Protein 3DR5 (pdb70)

Solvent-accessible surface area: 11097 Å² total

Foldseek 3Di:
DVVVVVVVCCVVPPPDDPLLVVLVVVCVVVVFDDFPVVLLVLLVQLQPFDPVQAQGEEEEGLSCQNSVVSNVNRHDPNHAYEYEEQDPVSVVSRVVSCVVVVHDPVRYHYDNDHQLVPVVDDFQHYQEYEHEDALVLQSNCVVCVRNHHANHKYKYALLCQLVLAPDPVDDDPSSVSSNVNVVVLVPDPQWDWDWDDTHSIMIMIGRHDDDPD

Nearest PDB structures (foldseek):
  3dr5-assembly1_A-2  TM=1.005E+00  e=1.095E-43  Corynebacterium glutamicum
  5x7f-assembly1_A-2  TM=9.078E-01  e=1.932E-18  Mycobacterium tuberculosis H37Rv
  2hnk-assembly1_A  TM=8.827E-01  e=1.784E-15  Leptospira interrogans
  6jcl-assembly1_A  TM=8.462E-01  e=5.791E-13  Mycobacterium tuberculosis H37Rv
  3r3h-assembly1_B  TM=8.596E-01  e=2.126E-10  Legionella pneumophila subsp. pneumophila str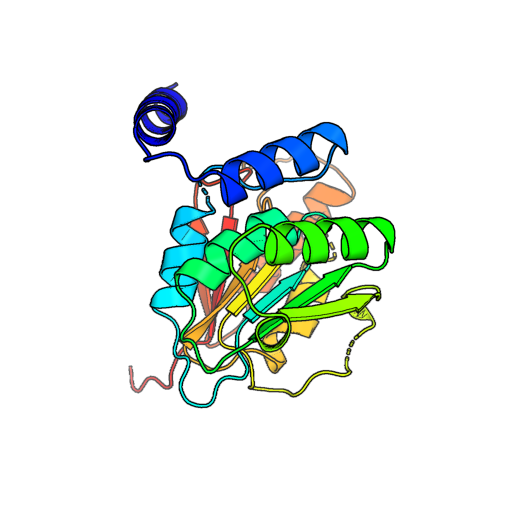. Philadelphia 1

Organism: Corynebacterium glutamicum (strain ATCC 13032 / DSM 20300 / JCM 1318 / BCRC 11384 / CCUG 27702 / LMG 3730 / NBRC 12168 / NCIMB 10025 / NRRL B-2784 / 534) (NCBI:txid196627)

B-factor: mean 43.25, std 13.65, range [19.43, 91.29]

Radius of gyration: 16.79 Å; Cα contacts (8 Å, |Δi|>4): 390; chains: 1; bounding box: 43×49×36 Å

Structure (mmCIF, N/CA/C/O backbone):
data_3DR5
#
_entry.id   3DR5
#
_cell.length_a   50.511
_cell.length_b   50.511
_cell.length_c   303.330
_cell.angle_alpha   90.00
_cell.angle_beta   90.00
_cell.angle_gamma   120.00
#
_symmetry.space_group_name_H-M   'P 61 2 2'
#
loop_
_entity.id
_entity.type
_entity.pdbx_description
1 polymer 'Putative O-Methyltransferase'
2 water water
#
loop_
_atom_site.group_PDB
_atom_site.id
_atom_site.type_symbol
_atom_site.label_atom_id
_atom_site.label_alt_id
_atom_site.label_comp_id
_atom_site.label_asym_id
_atom_site.label_entity_id
_atom_site.label_seq_id
_atom_site.pdbx_PDB_ins_code
_atom_site.Cartn_x
_atom_site.Cartn_y
_atom_site.Cartn_z
_atom_site.occupancy
_atom_site.B_iso_or_equiv
_atom_site.auth_seq_id
_atom_site.auth_comp_id
_atom_site.auth_asym_id
_atom_site.auth_atom_id
_atom_site.pdbx_PDB_model_num
ATOM 1 N N . ASN A 1 3 ? 22.807 39.978 177.332 1.00 85.83 3 ASN A N 1
ATOM 2 C CA . ASN A 1 3 ? 23.661 39.212 178.288 1.00 85.41 3 ASN A CA 1
ATOM 3 C C . ASN A 1 3 ? 22.931 38.088 179.010 1.00 84.96 3 ASN A C 1
ATOM 4 O O . ASN A 1 3 ? 23.158 36.907 178.737 1.00 84.71 3 ASN A O 1
ATOM 6 N N . ALA A 1 4 ? 22.046 38.464 179.926 1.00 84.06 4 ALA A N 1
ATOM 7 C CA . ALA A 1 4 ? 21.329 37.491 180.736 1.00 83.06 4 ALA A CA 1
ATOM 8 C C . ALA A 1 4 ? 20.380 36.562 180.006 1.00 82.36 4 ALA A C 1
ATOM 9 O O . ALA A 1 4 ? 20.103 35.452 180.462 1.00 82.26 4 ALA A O 1
ATOM 11 N N . PHE A 1 5 ? 19.905 37.014 178.857 1.00 81.23 5 PHE A N 1
ATOM 12 C CA . PHE A 1 5 ? 19.008 36.219 178.041 1.00 79.90 5 PHE A CA 1
ATOM 13 C C . PHE A 1 5 ? 19.689 34.923 177.583 1.00 78.36 5 PHE A C 1
ATOM 14 O O . PHE A 1 5 ? 19.070 33.859 177.581 1.00 77.95 5 PHE A O 1
ATOM 22 N N . GLU A 1 6 ? 20.960 35.016 177.195 1.00 77.13 6 GLU A N 1
ATOM 23 C CA . GLU A 1 6 ? 21.696 33.867 176.675 1.00 75.49 6 GLU A CA 1
ATOM 24 C C . GLU A 1 6 ? 22.150 32.844 177.700 1.00 73.34 6 GLU A C 1
ATOM 25 O O . GLU A 1 6 ? 22.237 31.656 177.384 1.00 73.19 6 GLU A O 1
ATOM 31 N N . TYR A 1 7 ? 22.433 33.303 178.915 1.00 71.13 7 TYR A N 1
ATOM 32 C CA . TYR A 1 7 ? 22.835 32.402 179.977 1.00 68.99 7 TYR A CA 1
ATOM 33 C C . TYR A 1 7 ? 21.579 31.589 180.326 1.00 65.55 7 TYR A C 1
ATOM 34 O O . TYR A 1 7 ? 21.657 30.395 180.624 1.00 65.44 7 TYR A O 1
ATOM 43 N N . LEU A 1 8 ? 20.416 32.239 180.292 1.00 61.60 8 LEU A N 1
ATOM 44 C CA . LEU A 1 8 ? 19.157 31.545 180.549 1.00 57.37 8 LEU A CA 1
ATOM 45 C C . LEU A 1 8 ? 18.973 30.589 179.350 1.00 54.56 8 LEU A C 1
ATOM 46 O O . LEU A 1 8 ? 18.710 29.399 179.527 1.00 52.14 8 LEU A O 1
ATOM 51 N N . ARG A 1 9 ? 19.120 31.107 178.129 1.00 52.49 9 ARG A N 1
ATOM 52 C CA . ARG A 1 9 ? 18.958 30.280 176.932 1.00 52.08 9 ARG A CA 1
ATOM 53 C C . ARG A 1 9 ? 19.926 29.104 176.942 1.00 51.11 9 ARG A C 1
ATOM 54 O O . ARG A 1 9 ? 19.532 27.959 176.699 1.00 50.55 9 ARG A O 1
ATOM 62 N N . THR A 1 10 ? 21.189 29.388 177.240 1.00 50.60 10 THR A N 1
ATOM 63 C CA . THR A 1 10 ? 22.217 28.357 177.275 1.00 50.83 10 THR A CA 1
ATOM 64 C C . THR A 1 10 ? 21.903 27.262 178.291 1.00 49.87 10 THR A C 1
ATOM 65 O O . THR A 1 10 ? 22.003 26.074 177.983 1.00 50.46 10 THR A O 1
ATOM 69 N N . TYR A 1 11 ? 21.521 27.657 179.499 1.00 48.77 11 TYR A N 1
ATOM 70 C CA . TYR A 1 11 ? 21.185 26.675 180.524 1.00 48.46 11 TYR A CA 1
ATOM 71 C C . TYR A 1 11 ? 19.954 25.857 180.130 1.00 46.71 11 TYR A C 1
ATOM 72 O O . TYR A 1 11 ? 19.919 24.643 180.332 1.00 46.43 11 TYR A O 1
ATOM 81 N N . VAL A 1 12 ? 18.942 26.515 179.570 1.00 45.29 12 VAL A N 1
ATOM 82 C CA . VAL A 1 12 ? 17.728 25.810 179.173 1.00 43.79 12 VAL A CA 1
ATOM 83 C C . VAL A 1 12 ? 17.970 24.915 177.964 1.00 44.31 12 VAL A C 1
ATOM 84 O O . VAL A 1 12 ? 17.489 23.784 177.919 1.00 44.59 12 VAL A O 1
ATOM 88 N N . GLU A 1 13 ? 18.706 25.418 176.982 1.00 45.77 13 GLU A N 1
ATOM 89 C CA . GLU A 1 13 ? 18.991 24.621 175.801 1.00 47.52 13 GLU A CA 1
ATOM 90 C C . GLU A 1 13 ? 19.917 23.460 176.170 1.00 48.95 13 GLU A C 1
ATOM 91 O O . GLU A 1 13 ? 19.657 22.312 175.826 1.00 49.14 13 GLU A O 1
ATOM 97 N N . SER A 1 14 ? 20.991 23.759 176.893 1.00 50.77 14 SER A N 1
ATOM 98 C CA . SER A 1 14 ? 21.962 22.741 177.291 1.00 52.40 14 SER A CA 1
ATOM 99 C C . SER A 1 14 ? 21.408 21.764 178.315 1.00 52.24 14 SER A C 1
ATOM 100 O O . SER A 1 14 ? 22.111 20.838 178.732 1.00 52.54 14 SER A O 1
ATOM 103 N N . THR A 1 15 ? 20.152 21.956 178.709 1.00 51.44 15 THR A N 1
ATOM 104 C CA . THR A 1 15 ? 19.565 21.104 179.726 1.00 50.00 15 THR A CA 1
ATOM 105 C C . THR A 1 15 ? 18.254 20.425 179.338 1.00 49.00 15 THR A C 1
ATOM 106 O O . THR A 1 15 ? 17.740 19.581 180.077 1.00 48.09 15 THR A O 1
ATOM 110 N N . THR A 1 16 ? 17.709 20.805 178.186 1.00 47.75 16 THR A N 1
ATOM 111 C CA . THR A 1 16 ? 16.482 20.191 177.693 1.00 48.20 16 THR A CA 1
ATOM 112 C C . THR A 1 16 ? 16.843 18.834 177.065 1.00 50.22 16 THR A C 1
ATOM 113 O O . THR A 1 16 ? 17.668 18.759 176.143 1.00 52.31 16 THR A O 1
ATOM 117 N N . GLU A 1 17 ? 16.228 17.764 177.563 1.00 51.38 17 GLU A N 1
ATOM 118 C CA . GLU A 1 17 ? 16.493 16.421 177.062 1.00 53.69 17 GLU A CA 1
ATOM 119 C C . GLU A 1 17 ? 16.282 16.387 175.556 1.00 54.77 17 GLU A C 1
ATOM 120 O O . GLU A 1 17 ? 15.184 16.632 175.051 1.00 53.95 17 GLU A O 1
ATOM 126 N N . THR A 1 18 ? 17.345 16.068 174.836 1.00 56.14 18 THR A N 1
ATOM 127 C CA . THR A 1 18 ? 17.289 16.046 173.385 1.00 57.87 18 THR A CA 1
ATOM 128 C C . THR A 1 18 ? 16.318 15.040 172.775 1.00 57.45 18 THR A C 1
ATOM 129 O O . THR A 1 18 ? 16.215 13.904 173.238 1.00 57.97 18 THR A O 1
ATOM 133 N N . ASP A 1 19 ? 15.587 15.481 171.752 1.00 56.51 19 ASP A N 1
ATOM 134 C CA . ASP A 1 19 ? 14.670 14.600 171.041 1.00 56.34 19 ASP A CA 1
ATOM 135 C C . ASP A 1 19 ? 15.294 14.421 169.648 1.00 55.42 19 ASP A C 1
ATOM 136 O O . ASP A 1 19 ? 15.637 15.401 168.973 1.00 56.44 19 ASP A O 1
ATOM 141 N N . ALA A 1 20 ? 15.442 13.171 169.218 1.00 53.78 20 ALA A N 1
ATOM 142 C CA . ALA A 1 20 ? 16.054 12.863 167.926 1.00 51.44 20 ALA A CA 1
ATOM 143 C C . ALA A 1 20 ? 15.281 13.437 166.750 1.00 49.39 20 ALA A C 1
ATOM 144 O O . ALA A 1 20 ? 15.857 14.097 165.881 1.00 47.69 20 ALA A O 1
ATOM 146 N N . ALA A 1 21 ? 13.978 13.189 166.728 1.00 46.99 21 ALA A N 1
ATOM 147 C CA . ALA A 1 21 ? 13.140 13.693 165.655 1.00 44.89 21 ALA A CA 1
ATOM 148 C C . ALA A 1 21 ? 13.208 15.221 165.610 1.00 43.57 21 ALA A C 1
ATOM 149 O O . ALA A 1 21 ? 13.247 15.812 164.534 1.00 43.64 21 ALA A O 1
ATOM 151 N N . VAL A 1 22 ? 13.229 15.860 166.779 1.00 41.64 22 VAL A N 1
ATOM 152 C CA . VAL A 1 22 ? 13.292 17.319 166.849 1.00 39.09 22 VAL A CA 1
ATOM 153 C C . VAL A 1 22 ? 14.655 17.846 166.414 1.00 38.15 22 VAL A C 1
ATOM 154 O O . VAL A 1 22 ? 14.745 18.838 165.688 1.00 36.18 22 VAL A O 1
ATOM 158 N N . ALA A 1 23 ? 15.719 17.184 166.860 1.00 38.78 23 ALA A N 1
ATOM 159 C CA . ALA A 1 23 ? 17.070 17.602 166.500 1.00 39.37 23 ALA A CA 1
ATOM 160 C C . ALA A 1 23 ? 17.260 17.469 164.984 1.00 38.28 23 ALA A C 1
ATOM 161 O O . ALA A 1 23 ? 17.908 18.299 164.359 1.00 37.20 23 ALA A O 1
ATOM 163 N N . ARG A 1 24 ? 16.692 16.419 164.402 1.00 39.08 24 ARG A N 1
ATOM 164 C CA . ARG A 1 24 ? 16.800 16.188 162.969 1.00 40.86 24 ARG A CA 1
ATOM 165 C C . ARG A 1 24 ? 16.093 17.324 162.217 1.00 40.75 24 ARG A C 1
ATOM 166 O O . ARG A 1 24 ? 16.635 17.874 161.249 1.00 40.53 24 ARG A O 1
ATOM 174 N N . ALA A 1 25 ? 14.891 17.680 162.668 1.00 40.03 25 ALA A N 1
ATOM 175 C CA . ALA A 1 25 ? 14.128 18.752 162.037 1.00 40.19 25 ALA A CA 1
ATOM 176 C C . ALA A 1 25 ? 14.839 20.105 162.157 1.00 40.52 25 ALA A C 1
ATOM 177 O O . ALA A 1 25 ? 14.731 20.951 161.261 1.00 41.05 25 ALA A O 1
ATOM 179 N N . ARG A 1 26 ? 15.564 20.307 163.256 1.00 40.54 26 ARG A N 1
ATOM 180 C CA . ARG A 1 26 ? 16.300 21.552 163.475 1.00 40.67 26 ARG A CA 1
ATOM 181 C C . ARG A 1 26 ? 17.542 21.569 162.573 1.00 41.44 26 ARG A C 1
ATOM 182 O O . ARG A 1 26 ? 17.953 22.620 162.081 1.00 43.15 26 ARG A O 1
ATOM 190 N N . GLU A 1 27 ? 18.141 20.402 162.354 1.00 43.09 27 GLU A N 1
ATOM 191 C CA . GLU A 1 27 ? 19.306 20.309 161.483 1.00 45.53 27 GLU A CA 1
ATOM 192 C C . GLU A 1 27 ? 18.829 20.549 160.048 1.00 44.47 27 GLU A C 1
ATOM 193 O O . GLU A 1 27 ? 19.434 21.325 159.304 1.00 44.94 27 GLU A O 1
ATOM 199 N N . ASP A 1 28 ? 17.742 19.882 159.656 1.00 43.22 28 ASP A N 1
ATOM 200 C CA . ASP A 1 28 ? 17.198 20.053 158.307 1.00 42.84 28 ASP A CA 1
ATOM 201 C C . ASP A 1 28 ? 16.904 21.517 157.990 1.00 42.31 28 ASP A C 1
ATOM 202 O O . ASP A 1 28 ? 17.295 22.014 156.935 1.00 42.99 28 ASP A O 1
ATOM 207 N N . ALA A 1 29 ? 16.225 22.209 158.902 1.00 41.52 29 ALA A N 1
ATOM 208 C CA . ALA A 1 29 ? 15.882 23.616 158.687 1.00 40.18 29 ALA A CA 1
ATOM 209 C C . ALA A 1 29 ? 17.117 24.477 158.480 1.00 39.57 29 ALA A C 1
ATOM 210 O O . ALA A 1 29 ? 17.132 25.362 157.620 1.00 39.63 29 ALA A O 1
ATOM 212 N N . ALA A 1 30 ? 18.146 24.209 159.275 1.00 39.17 30 ALA A N 1
ATOM 213 C CA . ALA A 1 30 ? 19.398 24.949 159.198 1.00 40.05 30 ALA A CA 1
ATOM 214 C C . ALA A 1 30 ? 20.107 24.679 157.868 1.00 39.78 30 ALA A C 1
ATOM 215 O O . ALA A 1 30 ? 20.666 25.591 157.260 1.00 40.00 30 ALA A O 1
ATOM 217 N N . GLU A 1 31 ? 20.085 23.427 157.422 1.00 38.65 31 GLU A N 1
ATOM 218 C CA . GLU A 1 31 ? 20.718 23.066 156.159 1.00 38.87 31 GLU A CA 1
ATOM 219 C C . GLU A 1 31 ? 20.078 23.764 154.959 1.00 38.60 31 GLU A C 1
ATOM 220 O O . GLU A 1 31 ? 20.739 23.995 153.950 1.00 39.71 31 GLU A O 1
ATOM 226 N N . PHE A 1 32 ? 18.796 24.105 155.072 1.00 37.78 32 PHE A N 1
ATOM 227 C CA . PHE A 1 32 ? 18.071 24.765 153.985 1.00 36.92 32 PHE A CA 1
ATOM 228 C C . PHE A 1 32 ? 17.846 26.256 154.223 1.00 37.72 32 PHE A C 1
ATOM 229 O O . PHE A 1 32 ? 17.134 26.913 153.457 1.00 36.82 32 PHE A O 1
ATOM 237 N N . GLY A 1 33 ? 18.448 26.777 155.289 1.00 38.67 33 GLY A N 1
ATOM 238 C CA . GLY A 1 33 ? 18.321 28.190 155.623 1.00 38.55 33 GLY A CA 1
ATOM 239 C C . GLY A 1 33 ? 16.923 28.661 155.983 1.00 37.08 33 GLY A C 1
ATOM 240 O O . GLY A 1 33 ? 16.572 29.818 155.756 1.00 36.54 33 GLY A O 1
ATOM 241 N N . LEU A 1 34 ? 16.129 27.765 156.564 1.00 38.38 34 LEU A N 1
ATOM 242 C CA . LEU A 1 34 ? 14.751 28.092 156.938 1.00 38.59 34 LEU A CA 1
ATOM 243 C C . LEU A 1 34 ? 14.629 28.720 158.321 1.00 37.66 34 LEU A C 1
ATOM 244 O O . LEU A 1 34 ? 15.399 28.397 159.220 1.00 39.17 34 LEU A O 1
ATOM 249 N N . PRO A 1 35 ? 13.655 29.627 158.500 1.00 38.39 35 PRO A N 1
ATOM 250 C CA . PRO A 1 35 ? 13.416 30.306 159.780 1.00 39.03 35 PRO A CA 1
ATOM 251 C C . PRO A 1 35 ? 12.913 29.261 160.777 1.00 40.77 35 PRO A C 1
ATOM 252 O O . PRO A 1 35 ? 11.820 28.713 160.611 1.00 41.07 35 PRO A O 1
ATOM 256 N N . ALA A 1 36 ? 13.702 29.004 161.819 1.00 41.01 36 ALA A N 1
ATOM 257 C CA . ALA A 1 36 ? 13.344 27.997 162.818 1.00 40.99 36 ALA A CA 1
ATOM 258 C C . ALA A 1 36 ? 13.320 28.519 164.250 1.00 40.41 36 ALA A C 1
ATOM 259 O O . ALA A 1 36 ? 14.364 28.860 164.803 1.00 41.47 36 ALA A O 1
ATOM 261 N N . PRO A 1 37 ? 12.131 28.565 164.869 1.00 39.76 37 PRO A N 1
ATOM 262 C CA . PRO A 1 37 ? 11.992 29.042 166.250 1.00 37.91 37 PRO A CA 1
ATOM 263 C C . PRO A 1 37 ? 12.926 28.246 167.151 1.00 36.44 37 PRO A C 1
ATOM 264 O O . PRO A 1 37 ? 13.077 27.035 166.962 1.00 35.90 37 PRO A O 1
ATOM 268 N N . ASP A 1 38 ? 13.533 28.908 168.135 1.00 34.43 38 ASP A N 1
ATOM 269 C CA . ASP A 1 38 ? 14.448 28.213 169.038 1.00 34.87 38 ASP A CA 1
ATOM 270 C C . ASP A 1 38 ? 13.717 27.211 169.936 1.00 35.84 38 ASP A C 1
ATOM 271 O O . ASP A 1 38 ? 12.491 27.094 169.887 1.00 34.82 38 ASP A O 1
ATOM 276 N N . GLU A 1 39 ? 14.478 26.489 170.752 1.00 35.27 39 GLU A N 1
ATOM 277 C CA . GLU A 1 39 ? 13.916 25.474 171.629 1.00 35.36 39 GLU A CA 1
ATOM 278 C C . GLU A 1 39 ? 12.890 25.983 172.629 1.00 34.78 39 GLU A C 1
ATOM 279 O O . GLU A 1 39 ? 11.907 25.298 172.910 1.00 35.10 39 GLU A O 1
ATOM 293 N N . THR A 1 41 ? 10.918 28.669 172.297 1.00 29.68 41 THR A N 1
ATOM 294 C CA . THR A 1 41 ? 9.699 29.043 171.600 1.00 27.32 41 THR A CA 1
ATOM 295 C C . THR A 1 41 ? 8.914 27.755 171.285 1.00 26.43 41 THR A C 1
ATOM 296 O O . THR A 1 41 ? 7.687 27.737 171.383 1.00 27.19 41 THR A O 1
ATOM 300 N N . GLY A 1 42 ? 9.621 26.685 170.914 1.00 24.88 42 GLY A N 1
ATOM 301 C CA . GLY A 1 42 ? 8.967 25.414 170.622 1.00 26.74 42 GLY A CA 1
ATOM 302 C C . GLY A 1 42 ? 8.266 24.847 171.858 1.00 27.45 42 GLY A C 1
ATOM 303 O O . GLY A 1 42 ? 7.145 24.339 171.751 1.00 27.33 42 GLY A O 1
ATOM 304 N N . GLN A 1 43 ? 8.910 24.928 173.025 1.00 26.78 43 GLN A N 1
ATOM 305 C CA . GLN A 1 43 ? 8.324 24.434 174.276 1.00 28.12 43 GLN A CA 1
ATOM 306 C C . GLN A 1 43 ? 7.010 25.190 174.550 1.00 27.73 43 GLN A C 1
ATOM 307 O O . GLN A 1 43 ? 6.005 24.584 174.947 1.00 27.06 43 GLN A O 1
ATOM 313 N N . LEU A 1 44 ? 7.014 26.508 174.335 1.00 27.40 44 LEU A N 1
ATOM 314 C CA . LEU A 1 44 ? 5.796 27.299 174.512 1.00 27.16 44 LEU A CA 1
ATOM 315 C C . LEU A 1 44 ? 4.729 26.819 173.503 1.00 26.87 44 LEU A C 1
ATOM 316 O O . LEU A 1 44 ? 3.531 26.837 173.811 1.00 27.06 44 LEU A O 1
ATOM 321 N N . LEU A 1 45 ? 5.143 26.401 172.301 1.00 27.58 45 LEU A N 1
ATOM 322 C CA . LEU A 1 45 ? 4.174 25.911 171.307 1.00 29.21 45 LEU A CA 1
ATOM 323 C C . LEU A 1 45 ? 3.531 24.614 171.836 1.00 28.50 45 LEU A C 1
ATOM 324 O O . LEU A 1 45 ? 2.331 24.399 171.691 1.00 29.78 45 LEU A O 1
ATOM 329 N N . THR A 1 46 ? 4.333 23.758 172.457 1.00 27.80 46 THR A N 1
ATOM 330 C CA . THR A 1 46 ? 3.826 22.513 173.030 1.00 28.58 46 THR A CA 1
ATOM 331 C C . THR A 1 46 ? 2.826 22.835 174.150 1.00 27.31 46 THR A C 1
ATOM 332 O O . THR A 1 46 ? 1.801 22.178 174.283 1.00 28.48 46 THR A O 1
ATOM 336 N N . THR A 1 47 ? 3.136 23.852 174.953 1.00 28.69 47 THR A N 1
ATOM 337 C CA . THR A 1 47 ? 2.279 24.266 176.060 1.00 27.73 47 THR A CA 1
ATOM 338 C C . THR A 1 47 ? 0.915 24.733 175.570 1.00 27.47 47 THR A C 1
ATOM 339 O O . THR A 1 47 ? -0.114 24.348 176.127 1.00 27.23 47 THR A O 1
ATOM 343 N N . LEU A 1 48 ? 0.904 25.562 174.529 1.00 26.00 48 LEU A N 1
ATOM 344 C CA . LEU A 1 48 ? -0.357 26.062 173.992 1.00 24.82 48 LEU A CA 1
ATOM 345 C C . LEU A 1 48 ? -1.138 24.957 173.294 1.00 24.93 48 LEU A C 1
ATOM 346 O O . LEU A 1 48 ? -2.370 24.923 173.361 1.00 24.34 48 LEU A O 1
ATOM 351 N N . ALA A 1 49 ? -0.428 24.053 172.620 1.00 25.73 49 ALA A N 1
ATOM 352 C CA . ALA A 1 49 ? -1.091 22.953 171.935 1.00 26.68 49 ALA A CA 1
ATOM 353 C C . ALA A 1 49 ? -1.715 22.043 172.989 1.00 26.17 49 ALA A C 1
ATOM 354 O O . ALA A 1 49 ? -2.765 21.445 172.761 1.00 25.74 49 ALA A O 1
ATOM 356 N N . ALA A 1 50 ? -1.056 21.941 174.143 1.00 27.11 50 ALA A N 1
ATOM 357 C CA . ALA A 1 50 ? -1.529 21.106 175.245 1.00 27.80 50 ALA A CA 1
ATOM 358 C C . ALA A 1 50 ? -2.642 21.769 176.057 1.00 29.60 50 ALA A C 1
ATOM 359 O O . ALA A 1 50 ? -3.560 21.095 176.516 1.00 32.07 50 ALA A O 1
ATOM 361 N N . THR A 1 51 ? -2.567 23.083 176.235 1.00 29.29 51 THR A N 1
ATOM 362 C CA . THR A 1 51 ? -3.576 23.787 177.009 1.00 30.18 51 THR A CA 1
ATOM 363 C C . THR A 1 51 ? -4.841 24.127 176.208 1.00 32.02 51 THR A C 1
ATOM 364 O O . THR A 1 51 ? -5.941 24.063 176.767 1.00 31.22 51 THR A O 1
ATOM 368 N N . THR A 1 52 ? -4.701 24.475 174.924 1.00 31.53 52 THR A N 1
ATOM 369 C CA . THR A 1 52 ? -5.877 24.802 174.119 1.00 31.58 52 THR A CA 1
ATOM 370 C C . THR A 1 52 ? -6.810 23.597 174.026 1.00 33.91 52 THR A C 1
ATOM 371 O O . THR A 1 52 ? -6.387 22.444 174.151 1.00 34.00 52 THR A O 1
ATOM 375 N N . ASN A 1 53 ? -8.085 23.868 173.784 1.00 36.96 53 ASN A N 1
ATOM 376 C CA . ASN A 1 53 ? -9.107 22.823 173.780 1.00 41.28 53 ASN A CA 1
ATOM 377 C C . ASN A 1 53 ? -9.338 21.999 172.524 1.00 42.44 53 ASN A C 1
ATOM 378 O O . ASN A 1 53 ? -9.875 22.501 171.540 1.00 42.24 53 ASN A O 1
ATOM 383 N N . GLY A 1 54 ? -8.948 20.725 172.586 1.00 43.60 54 GLY A N 1
ATOM 384 C CA . GLY A 1 54 ? -9.118 19.838 171.450 1.00 43.79 54 GLY A CA 1
ATOM 385 C C . GLY A 1 54 ? -10.568 19.477 171.184 1.00 46.01 54 GLY A C 1
ATOM 386 O O . GLY A 1 54 ? -10.922 19.091 170.063 1.00 45.16 54 GLY A O 1
ATOM 387 N N . ASN A 1 55 ? -11.408 19.603 172.213 1.00 46.67 55 ASN A N 1
ATOM 388 C CA . ASN A 1 55 ? -12.834 19.294 172.096 1.00 46.74 55 ASN A CA 1
ATOM 389 C C . ASN A 1 55 ? -13.559 20.234 171.133 1.00 45.02 55 ASN A C 1
ATOM 390 O O . ASN A 1 55 ? -13.647 21.441 171.374 1.00 46.21 55 ASN A O 1
ATOM 395 N N . GLY A 1 56 ? -14.082 19.666 170.047 1.00 43.79 56 GLY A N 1
ATOM 396 C CA . GLY A 1 56 ? -14.800 20.441 169.044 1.00 40.35 56 GLY A CA 1
ATOM 397 C C . GLY A 1 56 ? -13.862 21.143 168.080 1.00 38.97 56 GLY A C 1
ATOM 398 O O . GLY A 1 56 ? -14.285 21.869 167.182 1.00 39.42 56 GLY A O 1
ATOM 399 N N . SER A 1 57 ? -12.571 20.899 168.262 1.00 38.33 57 SER A N 1
ATOM 400 C CA . SER A 1 57 ? -11.535 21.505 167.437 1.00 35.50 57 SER A CA 1
ATOM 401 C C . SER A 1 57 ? -10.963 20.557 166.387 1.00 33.56 57 SER A C 1
ATOM 402 O O . SER A 1 57 ? -10.777 19.374 166.646 1.00 31.18 57 SER A O 1
ATOM 405 N N . THR A 1 58 ? -10.681 21.087 165.200 1.00 32.90 58 THR A N 1
ATOM 406 C CA . THR A 1 58 ? -10.094 20.281 164.142 1.00 31.69 58 THR A CA 1
ATOM 407 C C . THR A 1 58 ? -8.624 20.066 164.515 1.00 31.06 58 THR A C 1
ATOM 408 O O . THR A 1 58 ? -8.024 19.038 164.175 1.00 31.61 58 THR A O 1
ATOM 412 N N . GLY A 1 59 ? -8.051 21.038 165.226 1.00 29.22 59 GLY A N 1
ATOM 413 C CA . GLY A 1 59 ? -6.655 20.940 165.629 1.00 27.38 59 GLY A CA 1
ATOM 414 C C . GLY A 1 59 ? -5.873 22.231 165.456 1.00 28.44 59 GLY A C 1
ATOM 415 O O . GLY A 1 59 ? -6.366 23.328 165.734 1.00 27.05 59 GLY A O 1
ATOM 416 N N . ALA A 1 60 ? -4.650 22.104 164.964 1.00 27.51 60 ALA A N 1
ATOM 417 C CA . ALA A 1 60 ? -3.798 23.261 164.784 1.00 28.53 60 ALA A CA 1
ATOM 418 C C . ALA A 1 60 ? -3.383 23.494 163.344 1.00 27.12 60 ALA A C 1
ATOM 419 O O . ALA A 1 60 ? -3.470 22.598 162.499 1.00 26.54 60 ALA A O 1
ATOM 421 N N . ILE A 1 61 ? -2.936 24.716 163.076 1.00 26.85 61 ILE A N 1
ATOM 422 C CA . ILE A 1 61 ? -2.436 25.079 161.757 1.00 25.89 61 ILE A CA 1
ATOM 423 C C . ILE A 1 61 ? -1.026 25.662 161.925 1.00 26.23 61 ILE A C 1
ATOM 424 O O . ILE A 1 61 ? -0.795 26.518 162.789 1.00 24.01 61 ILE A O 1
ATOM 429 N N . ALA A 1 62 ? -0.086 25.172 161.120 1.00 24.83 62 ALA A N 1
ATOM 430 C CA . ALA A 1 62 ? 1.285 25.687 161.129 1.00 27.04 62 ALA A CA 1
ATOM 431 C C . ALA A 1 62 ? 1.558 26.266 159.728 1.00 26.93 62 ALA A C 1
ATOM 432 O O . ALA A 1 62 ? 1.616 25.537 158.737 1.00 27.63 62 ALA A O 1
ATOM 434 N N . ILE A 1 63 ? 1.703 27.582 159.650 1.00 29.03 63 ILE A N 1
ATOM 435 C CA . ILE A 1 63 ? 1.974 28.269 158.397 1.00 30.40 63 ILE A CA 1
ATOM 436 C C . ILE A 1 63 ? 3.430 28.702 158.444 1.00 30.95 63 ILE A C 1
ATOM 437 O O . ILE A 1 63 ? 3.771 29.745 159.002 1.00 32.03 63 ILE A O 1
ATOM 442 N N . THR A 1 64 ? 4.2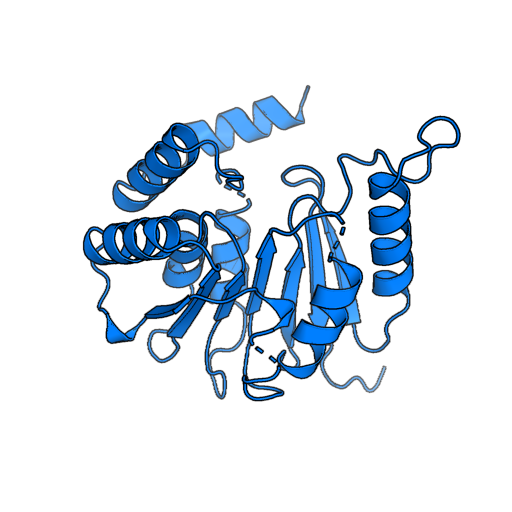89 27.911 157.812 1.00 31.33 64 THR A N 1
ATOM 443 C CA . THR A 1 64 ? 5.721 28.179 157.842 1.00 31.25 64 THR A CA 1
ATOM 444 C C . THR A 1 64 ? 6.492 27.262 156.895 1.00 31.37 64 THR A C 1
ATOM 445 O O . THR A 1 64 ? 6.055 26.147 156.621 1.00 31.07 64 THR A O 1
ATOM 449 N N . PRO A 1 65 ? 7.651 27.719 156.398 1.00 32.35 65 PRO A N 1
ATOM 450 C CA . PRO A 1 65 ? 8.500 26.936 155.489 1.00 32.48 65 PRO A CA 1
ATOM 451 C C . PRO A 1 65 ? 9.084 25.724 156.212 1.00 33.51 65 PRO A C 1
ATOM 452 O O . PRO A 1 65 ? 9.439 24.734 155.590 1.00 35.67 65 PRO A O 1
ATOM 456 N N . ALA A 1 66 ? 9.209 25.823 157.529 1.00 33.82 66 ALA A N 1
ATOM 457 C CA . ALA A 1 66 ? 9.751 24.726 158.336 1.00 33.47 66 ALA A CA 1
ATOM 458 C C . ALA A 1 66 ? 8.656 24.140 159.222 1.00 34.22 66 ALA A C 1
ATOM 459 O O . ALA A 1 66 ? 8.747 24.175 160.443 1.00 32.79 66 ALA A O 1
ATOM 461 N N . ALA A 1 67 ? 7.622 23.586 158.600 1.00 34.58 67 ALA A N 1
ATOM 462 C CA . ALA A 1 67 ? 6.496 23.008 159.329 1.00 34.68 67 ALA A CA 1
ATOM 463 C C . ALA A 1 67 ? 6.851 21.748 160.101 1.00 35.19 67 ALA A C 1
ATOM 464 O O . ALA A 1 67 ? 6.146 21.366 161.041 1.00 33.42 67 ALA A O 1
ATOM 466 N N . GLY A 1 68 ? 7.944 21.108 159.698 1.00 34.05 68 GLY A N 1
ATOM 467 C CA . GLY A 1 68 ? 8.365 19.888 160.351 1.00 33.14 68 GLY A CA 1
ATOM 468 C C . GLY A 1 68 ? 8.839 20.106 161.776 1.00 33.00 68 GLY A C 1
ATOM 469 O O . GLY A 1 68 ? 8.451 19.368 162.690 1.00 31.77 68 GLY A O 1
ATOM 470 N N . LEU A 1 69 ? 9.685 21.111 161.967 1.00 31.47 69 LEU A N 1
ATOM 471 C CA . LEU A 1 69 ? 10.206 21.409 163.290 1.00 32.26 69 LEU A CA 1
ATOM 472 C C . LEU A 1 69 ? 9.049 21.904 164.167 1.00 33.07 69 LEU A C 1
ATOM 473 O O . LEU A 1 69 ? 8.747 21.322 165.202 1.00 33.37 69 LEU A O 1
ATOM 478 N N . VAL A 1 70 ? 8.404 22.979 163.737 1.00 33.16 70 VAL A N 1
ATOM 479 C CA . VAL A 1 70 ? 7.270 23.553 164.456 1.00 34.67 70 VAL A CA 1
ATOM 480 C C . VAL A 1 70 ? 6.188 22.511 164.772 1.00 34.31 70 VAL A C 1
ATOM 481 O O . VAL A 1 70 ? 5.713 22.433 165.910 1.00 33.10 70 VAL A O 1
ATOM 485 N N . GLY A 1 71 ? 5.818 21.730 163.755 1.00 32.90 71 GLY A N 1
ATOM 486 C CA . GLY A 1 71 ? 4.791 20.711 163.886 1.00 30.68 71 GLY A CA 1
ATOM 487 C C . GLY A 1 71 ? 5.058 19.658 164.935 1.00 30.85 71 GLY A C 1
ATOM 488 O O . GLY A 1 71 ? 4.128 19.144 165.564 1.00 31.53 71 GLY A O 1
ATOM 489 N N . LEU A 1 72 ? 6.329 19.312 165.101 1.00 29.51 72 LEU A N 1
ATOM 490 C CA . LEU A 1 72 ? 6.718 18.310 166.080 1.00 30.07 72 LEU A CA 1
ATOM 491 C C . LEU A 1 72 ? 6.456 18.822 167.497 1.00 28.95 72 LEU A C 1
ATOM 492 O O . LEU A 1 72 ? 6.056 18.058 168.379 1.00 29.63 72 LEU A O 1
ATOM 497 N N . TYR A 1 73 ? 6.689 20.111 167.721 1.00 29.65 73 TYR A N 1
ATOM 498 C CA . TYR A 1 73 ? 6.457 20.703 169.041 1.00 29.58 73 TYR A CA 1
ATOM 499 C C . TYR A 1 73 ? 4.964 20.741 169.333 1.00 28.26 73 TYR A C 1
ATOM 500 O O . TYR A 1 73 ? 4.531 20.474 170.441 1.00 29.39 73 TYR A O 1
ATOM 509 N N . ILE A 1 74 ? 4.187 21.075 168.313 1.00 27.05 74 ILE A N 1
ATOM 510 C CA . ILE A 1 74 ? 2.742 21.150 168.431 1.00 26.50 74 ILE A CA 1
ATOM 511 C C . ILE A 1 74 ? 2.135 19.761 168.633 1.00 26.41 74 ILE A C 1
ATOM 512 O O . ILE A 1 74 ? 1.286 19.576 169.502 1.00 28.29 74 ILE A O 1
ATOM 517 N N . LEU A 1 75 ? 2.578 18.785 167.838 1.00 29.11 75 LEU A N 1
ATOM 518 C CA . LEU A 1 75 ? 2.070 17.417 167.943 1.00 31.04 75 LEU A CA 1
ATOM 519 C C . LEU A 1 75 ? 2.324 16.801 169.317 1.00 31.90 75 LEU A C 1
ATOM 520 O O . LEU A 1 75 ? 1.556 15.959 169.776 1.00 32.45 75 LEU A O 1
ATOM 525 N N . ASN A 1 76 ? 3.395 17.230 169.975 1.00 33.41 76 ASN A N 1
ATOM 526 C CA . ASN A 1 76 ? 3.712 16.733 171.314 1.00 35.17 76 ASN A CA 1
ATOM 527 C C . ASN A 1 76 ? 2.572 17.013 172.296 1.00 35.09 76 ASN A C 1
ATOM 528 O O . ASN A 1 76 ? 2.253 16.169 173.134 1.00 36.99 76 ASN A O 1
ATOM 533 N N . GLY A 1 77 ? 1.956 18.193 172.195 1.00 32.65 77 GLY A N 1
ATOM 534 C CA . GLY A 1 77 ? 0.886 18.548 173.123 1.00 31.47 77 GLY A CA 1
ATOM 535 C C . GLY A 1 77 ? -0.552 18.330 172.695 1.00 32.40 77 GLY A C 1
ATOM 536 O O . GLY A 1 77 ? -1.423 18.051 173.515 1.00 32.95 77 GLY A O 1
ATOM 537 N N . LEU A 1 78 ? -0.793 18.459 171.402 1.00 31.49 78 LEU A N 1
ATOM 538 C CA . LEU A 1 78 ? -2.120 18.294 170.822 1.00 32.19 78 LEU A CA 1
ATOM 539 C C . LEU A 1 78 ? -2.823 16.975 171.191 1.00 32.44 78 LEU A C 1
ATOM 540 O O . LEU A 1 78 ? -2.192 15.920 171.231 1.00 33.08 78 LEU A O 1
ATOM 545 N N . ALA A 1 79 ? -4.125 17.038 171.467 1.00 32.64 79 ALA A N 1
ATOM 546 C CA . ALA A 1 79 ? -4.892 15.832 171.782 1.00 34.44 79 ALA A CA 1
ATOM 547 C C . ALA A 1 79 ? -4.895 14.941 170.513 1.00 36.11 79 ALA A C 1
ATOM 548 O O . ALA A 1 79 ? -4.945 15.436 169.369 1.00 34.62 79 ALA A O 1
ATOM 550 N N . ASP A 1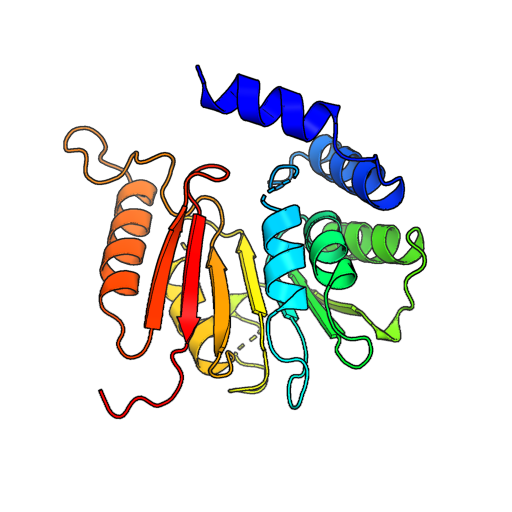 80 ? -4.855 13.626 170.720 1.00 37.28 80 ASP A N 1
ATOM 551 C CA . ASP A 1 80 ? -4.807 12.657 169.619 1.00 38.96 80 ASP A CA 1
ATOM 552 C C . ASP A 1 80 ? -5.900 12.729 168.569 1.00 39.23 80 ASP A C 1
ATOM 553 O O . ASP A 1 80 ? -5.662 12.390 167.403 1.00 40.09 80 ASP A O 1
ATOM 558 N N . ASN A 1 81 ? -7.082 13.184 168.970 1.00 39.54 81 ASN A N 1
ATOM 559 C CA . ASN A 1 81 ? -8.204 13.278 168.047 1.00 39.87 81 ASN A CA 1
ATOM 560 C C . ASN A 1 81 ? -8.299 14.609 167.305 1.00 39.74 81 ASN A C 1
ATOM 561 O O . ASN A 1 81 ? -9.394 15.121 167.052 1.00 39.36 81 ASN A O 1
ATOM 566 N N . THR A 1 82 ? -7.140 15.166 166.966 1.00 38.30 82 THR A N 1
ATOM 567 C CA . THR A 1 82 ? -7.066 16.420 166.219 1.00 36.46 82 THR A CA 1
ATOM 568 C C . THR A 1 82 ? -5.965 16.231 165.179 1.00 37.02 82 THR A C 1
ATOM 569 O O . THR A 1 82 ? -5.215 15.253 165.228 1.00 35.72 82 THR A O 1
ATOM 573 N N . THR A 1 83 ? -5.870 17.152 164.229 1.00 35.99 83 THR A N 1
ATOM 574 C CA . THR A 1 83 ? -4.833 17.056 163.204 1.00 36.94 83 THR A CA 1
ATOM 575 C C . THR A 1 83 ? -3.979 18.323 163.161 1.00 35.17 83 THR A C 1
ATOM 576 O O . THR A 1 83 ? -4.354 19.372 163.704 1.00 34.96 83 THR A O 1
ATOM 580 N N . LEU A 1 84 ? -2.814 18.214 162.535 1.00 33.33 84 LEU A N 1
ATOM 581 C CA . LEU A 1 84 ? -1.956 19.373 162.347 1.00 32.12 84 LEU A CA 1
ATOM 582 C C . LEU A 1 84 ? -2.042 19.650 160.851 1.00 31.40 84 LEU A C 1
ATOM 583 O O . LEU A 1 84 ? -1.809 18.764 160.022 1.00 32.33 84 LEU A O 1
ATOM 588 N N . THR A 1 85 ? -2.406 20.875 160.501 1.00 32.14 85 THR A N 1
ATOM 589 C CA . THR A 1 85 ? -2.507 21.273 159.104 1.00 30.98 85 THR A CA 1
ATOM 590 C C . THR A 1 85 ? -1.329 22.197 158.812 1.00 31.89 85 THR A C 1
ATOM 591 O O . THR A 1 85 ? -1.208 23.272 159.401 1.00 32.68 85 THR A O 1
ATOM 595 N N . CYS A 1 86 ? -0.458 21.762 157.906 1.00 32.18 86 CYS A N 1
ATOM 596 C CA . CYS A 1 86 ? 0.714 22.537 157.518 1.00 31.91 86 CYS A CA 1
ATOM 597 C C . CYS A 1 86 ? 0.448 23.205 156.180 1.00 32.73 86 CYS A C 1
ATOM 598 O O . CYS A 1 86 ? -0.146 22.612 155.283 1.00 33.43 86 CYS A O 1
ATOM 601 N N . ILE A 1 87 ? 0.900 24.445 156.047 1.00 32.21 87 ILE A N 1
ATOM 602 C CA . ILE A 1 87 ? 0.681 25.199 154.820 1.00 32.24 87 ILE A CA 1
ATOM 603 C C . ILE A 1 87 ? 1.921 25.904 154.279 1.00 34.38 87 ILE A C 1
ATOM 604 O O . ILE A 1 87 ? 2.488 26.779 154.948 1.00 35.36 87 ILE A O 1
ATOM 609 N N . ASP A 1 88 ? 2.344 25.505 153.082 1.00 34.03 88 ASP A N 1
ATOM 610 C CA . ASP A 1 88 ? 3.466 26.138 152.400 1.00 34.37 88 ASP A CA 1
ATOM 611 C C . ASP A 1 88 ? 3.368 25.786 150.906 1.00 33.50 88 ASP A C 1
ATOM 612 O O . ASP A 1 88 ? 2.976 24.679 150.548 1.00 33.15 88 ASP A O 1
ATOM 617 N N . PRO A 1 89 ? 3.705 26.738 150.021 1.00 35.06 89 PRO A N 1
ATOM 618 C CA . PRO A 1 89 ? 3.654 26.536 148.564 1.00 37.30 89 PRO A CA 1
ATOM 619 C C . PRO A 1 89 ? 4.796 25.746 147.929 1.00 39.95 89 PRO A C 1
ATOM 620 O O . PRO A 1 89 ? 4.690 25.310 146.781 1.00 40.65 89 PRO A O 1
ATOM 624 N N . GLU A 1 90 ? 5.882 25.561 148.672 1.00 40.63 90 GLU A N 1
ATOM 625 C CA . GLU A 1 90 ? 7.049 24.865 148.164 1.00 41.49 90 GLU A CA 1
ATOM 626 C C . GLU A 1 90 ? 6.934 23.361 148.357 1.00 41.43 90 GLU A C 1
ATOM 627 O O . GLU A 1 90 ? 6.688 22.892 149.464 1.00 42.37 90 GLU A O 1
ATOM 633 N N . SER A 1 91 ? 7.118 22.606 147.277 1.00 40.04 91 SER A N 1
ATOM 634 C CA . SER A 1 91 ? 6.974 21.159 147.346 1.00 40.28 91 SER A CA 1
ATOM 635 C C . SER A 1 91 ? 8.046 20.403 148.106 1.00 39.22 91 SER A C 1
ATOM 636 O O . SER A 1 91 ? 7.757 19.360 148.698 1.00 38.91 91 SER A O 1
ATOM 639 N N . GLU A 1 92 ? 9.273 20.917 148.105 1.00 38.40 92 GLU A N 1
ATOM 640 C CA . GLU A 1 92 ? 10.328 20.254 148.855 1.00 37.79 92 GLU A CA 1
ATOM 641 C C . GLU A 1 92 ? 10.055 20.488 150.350 1.00 35.86 92 GLU A C 1
ATOM 642 O O . GLU A 1 92 ? 10.494 19.697 151.190 1.00 34.88 92 GLU A O 1
ATOM 648 N N . HIS A 1 93 ? 9.339 21.565 150.689 1.00 34.44 93 HIS A N 1
ATOM 649 C CA . HIS A 1 93 ? 8.997 21.824 152.087 1.00 34.73 93 HIS A CA 1
ATOM 650 C C . HIS A 1 93 ? 7.952 20.787 152.502 1.00 36.07 93 HIS A C 1
ATOM 651 O O . HIS A 1 93 ? 7.934 20.348 153.652 1.00 37.25 93 HIS A O 1
ATOM 658 N N . GLN A 1 94 ? 7.085 20.385 151.569 1.00 36.34 94 GLN A N 1
ATOM 659 C CA . GLN A 1 94 ? 6.070 19.368 151.863 1.00 36.30 94 GLN A CA 1
ATOM 660 C C . GLN A 1 94 ? 6.777 18.026 152.075 1.00 37.32 94 GLN A C 1
ATOM 661 O O . GLN A 1 94 ? 6.414 17.252 152.974 1.00 36.92 94 GLN A O 1
ATOM 667 N N . ARG A 1 95 ? 7.783 17.749 151.242 1.00 37.73 95 ARG A N 1
ATOM 668 C CA . ARG A 1 95 ? 8.554 16.513 151.365 1.00 38.04 95 ARG A CA 1
ATOM 669 C C . ARG A 1 95 ? 9.350 16.566 152.664 1.00 36.71 95 ARG A C 1
ATOM 670 O O . ARG A 1 95 ? 9.433 15.578 153.389 1.00 37.54 95 ARG A O 1
ATOM 678 N N . GLN A 1 96 ? 9.929 17.729 152.950 1.00 36.06 96 GLN A N 1
ATOM 679 C CA . GLN A 1 96 ? 10.728 17.925 154.160 1.00 36.78 96 GLN A CA 1
ATOM 680 C C . GLN A 1 96 ? 9.918 17.667 155.432 1.00 37.11 96 GLN A C 1
ATOM 681 O O . GLN A 1 96 ? 10.404 17.022 156.363 1.00 38.28 96 GLN A O 1
ATOM 687 N N . ALA A 1 97 ? 8.685 18.164 155.459 1.00 36.86 97 ALA A N 1
ATOM 688 C CA . ALA A 1 97 ? 7.808 18.008 156.618 1.00 38.73 97 ALA A CA 1
ATOM 689 C C . ALA A 1 97 ? 7.274 16.589 156.803 1.00 39.18 97 ALA A C 1
ATOM 690 O O . ALA A 1 97 ? 7.426 16.003 157.871 1.00 40.70 97 ALA A O 1
ATOM 692 N N . LYS A 1 98 ? 6.643 16.043 155.767 1.00 41.29 98 LYS A N 1
ATOM 693 C CA . LYS A 1 98 ? 6.092 14.691 155.829 1.00 42.21 98 LYS A CA 1
ATOM 694 C C . LYS A 1 98 ? 7.160 13.660 156.207 1.00 41.35 98 LYS A C 1
ATOM 695 O O . LYS A 1 98 ? 6.868 12.667 156.882 1.00 41.72 98 LYS A O 1
ATOM 701 N N . ALA A 1 99 ? 8.395 13.899 155.776 1.00 40.82 99 ALA A N 1
ATOM 702 C CA . ALA A 1 99 ? 9.501 13.005 156.096 1.00 40.65 99 ALA A CA 1
ATOM 703 C C . ALA A 1 99 ? 9.746 13.051 157.612 1.00 41.49 99 ALA A C 1
ATOM 704 O O . ALA A 1 99 ? 9.763 12.015 158.279 1.00 42.92 99 ALA A O 1
ATOM 706 N N . LEU A 1 100 ? 9.944 14.253 158.155 1.00 41.47 100 LEU A N 1
ATOM 707 C CA . LEU A 1 100 ? 10.195 14.414 159.590 1.00 42.16 100 LEU A CA 1
ATOM 708 C C . LEU A 1 100 ? 9.088 13.802 160.454 1.00 43.10 100 LEU A C 1
ATOM 709 O O . LEU A 1 100 ? 9.366 13.216 161.504 1.00 44.57 100 LEU A O 1
ATOM 714 N N . PHE A 1 101 ? 7.837 13.937 160.017 1.00 43.20 101 PHE A N 1
ATOM 715 C CA . PHE A 1 101 ? 6.726 13.365 160.764 1.00 42.25 101 PHE A CA 1
ATOM 716 C C . PHE A 1 101 ? 6.823 11.845 160.643 1.00 44.41 101 PHE A C 1
ATOM 717 O O . PHE A 1 101 ? 6.658 11.123 161.621 1.00 43.24 101 PHE A O 1
ATOM 725 N N . ARG A 1 102 ? 7.102 11.360 159.435 1.00 46.41 102 ARG A N 1
ATOM 726 C CA . ARG A 1 102 ? 7.242 9.923 159.196 1.00 48.11 102 ARG A CA 1
ATOM 727 C C . ARG A 1 102 ? 8.348 9.354 160.107 1.00 48.36 102 ARG A C 1
ATOM 728 O O . ARG A 1 102 ? 8.139 8.336 160.770 1.00 48.43 102 ARG A O 1
ATOM 736 N N . GLU A 1 103 ? 9.516 10.005 160.131 1.00 48.96 103 GLU A N 1
ATOM 737 C CA . GLU A 1 103 ? 10.645 9.551 160.943 1.00 49.81 103 GLU A CA 1
ATOM 738 C C . GLU A 1 103 ? 10.291 9.567 162.426 1.00 50.89 103 GLU A C 1
ATOM 739 O O . GLU A 1 103 ? 10.596 8.606 163.141 1.00 50.34 103 GLU A O 1
ATOM 745 N N . ALA A 1 104 ? 9.667 10.652 162.892 1.00 51.35 104 ALA A N 1
ATOM 746 C CA . ALA A 1 104 ? 9.177 10.675 164.265 1.00 52.00 104 ALA A CA 1
ATOM 747 C C . ALA A 1 104 ? 8.091 9.565 164.126 1.00 52.43 104 ALA A C 1
ATOM 748 O O . ALA A 1 104 ? 7.679 9.211 163.007 1.00 53.80 104 ALA A O 1
ATOM 750 N N . GLY A 1 105 ? 7.572 9.038 165.222 1.00 51.99 105 GLY A N 1
ATOM 751 C CA . GLY A 1 105 ? 6.611 7.951 165.088 1.00 52.42 105 GLY A CA 1
ATOM 752 C C . GLY A 1 105 ? 5.192 8.281 164.726 1.00 51.41 105 GLY A C 1
ATOM 753 O O . GLY A 1 105 ? 4.281 7.504 165.013 1.00 52.46 105 GLY A O 1
ATOM 754 N N . TYR A 1 106 ? 5.022 9.381 164.007 1.00 49.01 106 TYR A N 1
ATOM 755 C CA . TYR A 1 106 ? 3.692 9.848 163.660 1.00 48.06 106 TYR A CA 1
ATOM 756 C C . TYR A 1 106 ? 2.927 9.292 162.481 1.00 48.12 106 TYR A C 1
ATOM 757 O O . TYR A 1 106 ? 3.453 9.190 161.388 1.00 48.28 106 TYR A O 1
ATOM 766 N N . SER A 1 107 ? 1.663 8.960 162.731 1.00 48.48 107 SER A N 1
ATOM 767 C CA . SER A 1 107 ? 0.783 8.435 161.702 1.00 49.27 107 SER A CA 1
ATOM 768 C C . SER A 1 107 ? 0.425 9.539 160.706 1.00 49.37 107 SER A C 1
ATOM 769 O O . SER A 1 107 ? 0.319 10.710 161.073 1.00 49.53 107 SER A O 1
ATOM 772 N N . PRO A 1 108 ? 0.235 9.176 159.429 1.00 49.21 108 PRO A N 1
ATOM 773 C CA . PRO A 1 108 ? -0.110 10.142 158.376 1.00 48.45 108 PRO A CA 1
ATOM 774 C C . PRO A 1 108 ? -1.477 10.785 158.603 1.00 47.09 108 PRO A C 1
ATOM 775 O O . PRO A 1 108 ? -1.770 11.856 158.079 1.00 46.18 108 PRO A O 1
ATOM 779 N N . SER A 1 109 ? -2.314 10.103 159.375 1.00 45.54 109 SER A N 1
ATOM 780 C CA . SER A 1 109 ? -3.663 10.569 159.685 1.00 44.50 109 SER A CA 1
ATOM 781 C C . SER A 1 109 ? -3.706 11.769 160.631 1.00 43.25 109 SER A C 1
ATOM 782 O O . SER A 1 109 ? -4.730 12.445 160.743 1.00 42.75 109 SER A O 1
ATOM 785 N N . ARG A 1 110 ? -2.588 12.025 161.304 1.00 42.31 110 ARG A N 1
ATOM 786 C CA . ARG A 1 110 ? -2.488 13.132 162.250 1.00 41.07 110 ARG A CA 1
ATOM 787 C C . ARG A 1 110 ? -2.082 14.447 161.587 1.00 40.37 110 ARG A C 1
ATOM 788 O O . ARG A 1 110 ? -2.299 15.523 162.138 1.00 38.73 110 ARG A O 1
ATOM 796 N N . VAL A 1 111 ? -1.499 14.351 160.399 1.00 39.59 111 VAL A N 1
ATOM 797 C CA . VAL A 1 111 ? -1.040 15.528 159.674 1.00 38.83 111 VAL A CA 1
ATOM 798 C C . VAL A 1 111 ? -1.701 15.708 158.309 1.00 38.15 111 VAL A C 1
ATOM 799 O O . VAL A 1 111 ? -2.128 14.745 157.676 1.00 37.24 111 VAL A O 1
ATOM 803 N N . ARG A 1 112 ? -1.765 16.957 157.867 1.00 36.98 112 ARG A N 1
ATOM 804 C CA . ARG A 1 112 ? -2.351 17.300 156.590 1.00 36.33 112 ARG A CA 1
ATOM 805 C C . ARG A 1 112 ? -1.513 18.435 156.001 1.00 35.66 112 ARG A C 1
ATOM 806 O O . ARG A 1 112 ? -1.324 19.472 156.648 1.00 36.99 112 ARG A O 1
ATOM 814 N N . PHE A 1 113 ? -1.009 18.253 154.784 1.00 34.58 113 PHE A N 1
ATOM 815 C CA . PHE A 1 113 ? -0.209 19.303 154.170 1.00 35.15 113 PHE A CA 1
ATOM 816 C C . PHE A 1 113 ? -0.932 19.949 152.991 1.00 35.07 113 PHE A C 1
ATOM 817 O O . PHE A 1 113 ? -1.384 19.270 152.067 1.00 37.67 113 PHE A O 1
ATOM 825 N N . LEU A 1 114 ? -1.054 21.268 153.029 1.00 35.24 114 LEU A N 1
ATOM 826 C CA . LEU A 1 114 ? -1.704 21.989 151.942 1.00 35.75 114 LEU A CA 1
ATOM 827 C C . LEU A 1 114 ? -0.634 22.776 151.168 1.00 36.12 114 LEU A C 1
ATOM 828 O O . LEU A 1 114 ? -0.129 23.802 151.642 1.00 33.29 114 LEU A O 1
ATOM 833 N N . LEU A 1 115 ? -0.291 22.272 149.982 1.00 36.66 115 LEU A N 1
ATOM 834 C CA . LEU A 1 115 ? 0.698 22.896 149.101 1.00 36.42 115 LEU A CA 1
ATOM 835 C C . LEU A 1 115 ? 0.067 24.159 148.511 1.00 37.94 115 LEU A C 1
ATOM 836 O O . LEU A 1 115 ? -0.413 24.156 147.371 1.00 37.92 115 LEU A O 1
ATOM 841 N N . SER A 1 116 ? 0.089 25.248 149.270 1.00 38.17 116 SER A N 1
ATOM 842 C CA . SER A 1 116 ? -0.526 26.495 148.825 1.00 39.28 116 SER A CA 1
ATOM 843 C C . SER A 1 116 ? 0.103 27.704 149.496 1.00 41.12 116 SER A C 1
ATOM 844 O O . SER A 1 116 ? 0.891 27.567 150.442 1.00 40.46 116 SER A O 1
ATOM 847 N N . ARG A 1 117 ? -0.255 28.884 149.007 1.00 41.80 117 ARG A N 1
ATOM 848 C CA . ARG A 1 117 ? 0.210 30.105 149.614 1.00 42.60 117 ARG A CA 1
ATOM 849 C C . ARG A 1 117 ? -0.825 30.243 150.739 1.00 40.98 117 ARG A C 1
ATOM 850 O O . ARG A 1 117 ? -2.039 30.078 150.529 1.00 41.28 117 ARG A O 1
ATOM 858 N N . PRO A 1 118 ? -0.364 30.529 151.957 1.00 41.33 118 PRO A N 1
ATOM 859 C CA . PRO A 1 118 ? -1.223 30.686 153.140 1.00 40.61 118 PRO A CA 1
ATOM 860 C C . PRO A 1 118 ? -2.504 31.479 152.927 1.00 39.64 118 PRO A C 1
ATOM 861 O O . PRO A 1 118 ? -3.607 30.990 153.181 1.00 39.78 118 PRO A O 1
ATOM 865 N N . LEU A 1 119 ? -2.343 32.715 152.460 1.00 41.33 119 LEU A N 1
ATOM 866 C CA . LEU A 1 119 ? -3.471 33.595 152.279 1.00 43.36 119 LEU A CA 1
ATOM 867 C C . LEU A 1 119 ? -4.460 33.221 151.192 1.00 43.28 119 LEU A C 1
ATOM 868 O O . LEU A 1 119 ? -5.565 33.763 151.135 1.00 43.18 119 LEU A O 1
ATOM 873 N N . ASP A 1 120 ? -4.069 32.285 150.344 1.00 42.99 120 ASP A N 1
ATOM 874 C CA . ASP A 1 120 ? -4.950 31.832 149.284 1.00 43.56 120 ASP A CA 1
ATOM 875 C C . ASP A 1 120 ? -5.859 30.709 149.778 1.00 42.46 120 ASP A C 1
ATOM 876 O O . ASP A 1 120 ? -7.049 30.704 149.496 1.00 42.73 120 ASP A O 1
ATOM 881 N N . VAL A 1 121 ? -5.295 29.775 150.541 1.00 41.31 121 VAL A N 1
ATOM 882 C CA . VAL A 1 121 ? -6.037 28.611 151.013 1.00 39.94 121 VAL A CA 1
ATOM 883 C C . VAL A 1 121 ? -6.808 28.725 152.327 1.00 40.84 121 VAL A C 1
ATOM 884 O O . VAL A 1 121 ? -7.690 27.907 152.604 1.00 38.80 121 VAL A O 1
ATOM 896 N N . SER A 1 123 ? -8.852 30.740 152.885 1.00 45.14 123 SER A N 1
ATOM 897 C CA . SER A 1 123 ? -10.192 31.101 152.429 1.00 44.45 123 SER A CA 1
ATOM 898 C C . SER A 1 123 ? -11.012 29.812 152.270 1.00 42.51 123 SER A C 1
ATOM 899 O O . SER A 1 123 ? -12.239 29.841 152.214 1.00 42.47 123 SER A O 1
ATOM 902 N N . ARG A 1 124 ? -10.320 28.682 152.204 1.00 39.98 124 ARG A N 1
ATOM 903 C CA . ARG A 1 124 ? -10.938 27.375 151.993 1.00 39.77 124 ARG A CA 1
ATOM 904 C C . ARG A 1 124 ? -11.079 26.481 153.218 1.00 39.26 124 ARG A C 1
ATOM 905 O O . ARG A 1 124 ? -11.430 25.302 153.091 1.00 38.53 124 ARG A O 1
ATOM 913 N N . LEU A 1 125 ? -10.807 27.038 154.392 1.00 38.20 125 LEU A N 1
ATOM 914 C CA . LEU A 1 125 ? -10.896 26.266 155.616 1.00 37.17 125 LEU A CA 1
ATOM 915 C C . LEU A 1 125 ? -12.133 26.675 156.405 1.00 35.40 125 LEU A C 1
ATOM 916 O O . LEU A 1 125 ? -12.668 27.759 156.217 1.00 35.38 125 LEU A O 1
ATOM 921 N N . ALA A 1 126 ? -12.583 25.798 157.291 1.00 36.45 126 ALA A N 1
ATOM 922 C CA . ALA A 1 126 ? -13.782 26.061 158.076 1.00 37.46 126 ALA A CA 1
ATOM 923 C C . ALA A 1 126 ? -13.588 27.043 159.223 1.00 37.94 126 ALA A C 1
ATOM 924 O O . ALA A 1 126 ? -12.660 26.912 160.014 1.00 36.91 126 ALA A O 1
ATOM 926 N N . ASN A 1 127 ? -14.479 28.026 159.299 1.00 37.51 127 ASN A N 1
ATOM 927 C CA . ASN A 1 127 ? -14.436 29.028 160.357 1.00 39.25 127 ASN A CA 1
ATOM 928 C C . ASN A 1 127 ? -14.698 28.410 161.736 1.00 38.25 127 ASN A C 1
ATOM 929 O O . ASN A 1 127 ? -15.415 27.410 161.853 1.00 37.89 127 ASN A O 1
ATOM 934 N N . ASP A 1 128 ? -14.100 28.996 162.773 1.00 39.07 128 ASP A N 1
ATOM 935 C CA . ASP A 1 128 ? -14.333 28.545 164.147 1.00 39.00 128 ASP A CA 1
ATOM 936 C C . ASP A 1 128 ? -14.037 27.068 164.369 1.00 37.42 128 ASP A C 1
ATOM 937 O O . ASP A 1 128 ? -14.761 26.386 165.099 1.00 36.97 128 ASP A O 1
ATOM 942 N N . SER A 1 129 ? -12.967 26.573 163.763 1.00 35.37 129 SER A N 1
ATOM 943 C CA . SER A 1 129 ? -12.636 25.160 163.890 1.00 34.54 129 SER A CA 1
ATOM 944 C C . SER A 1 129 ? -11.245 24.857 164.426 1.00 31.43 129 SER A C 1
ATOM 945 O O . SER A 1 129 ? -10.918 23.699 164.679 1.00 32.63 129 SER A O 1
ATOM 948 N N . TYR A 1 130 ? -10.431 25.884 164.620 1.00 29.68 130 TYR A N 1
ATOM 949 C CA . TYR A 1 130 ? -9.071 25.668 165.066 1.00 28.67 130 TYR A CA 1
ATOM 950 C C . TYR A 1 130 ? -8.751 26.269 166.423 1.00 28.72 130 TYR A C 1
ATOM 951 O O . TYR A 1 130 ? -9.163 27.382 166.738 1.00 29.68 130 TYR A O 1
ATOM 960 N N . GLN A 1 131 ? -7.995 25.514 167.214 1.00 28.03 131 GLN A N 1
ATOM 961 C CA . GLN A 1 131 ? -7.601 25.922 168.557 1.00 27.77 131 GLN A CA 1
ATOM 962 C C . GLN A 1 131 ? -6.230 26.599 168.607 1.00 27.85 131 GLN A C 1
ATOM 963 O O . GLN A 1 131 ? -5.884 27.249 169.598 1.00 29.71 131 GLN A O 1
ATOM 969 N N . LEU A 1 132 ? -5.446 26.448 167.546 1.00 27.47 132 LEU A N 1
ATOM 970 C CA . LEU A 1 132 ? -4.105 27.023 167.532 1.00 26.57 132 LEU A CA 1
ATOM 971 C C . LEU A 1 132 ? -3.590 27.236 166.115 1.00 27.51 132 LEU A C 1
ATOM 972 O O . LEU A 1 132 ? -3.679 26.349 165.264 1.00 29.60 132 LEU A O 1
ATOM 977 N N . VAL A 1 133 ? -3.055 28.424 165.864 1.00 26.58 133 VAL A N 1
ATOM 978 C CA . VAL A 1 133 ? -2.498 28.739 164.566 1.00 25.15 133 VAL A CA 1
ATOM 979 C C . VAL A 1 133 ? -1.139 29.410 164.763 1.00 26.35 133 VAL A C 1
ATOM 980 O O . VAL A 1 133 ? -1.017 30.422 165.456 1.00 26.47 133 VAL A O 1
ATOM 984 N N . PHE A 1 134 ? -0.113 28.818 164.169 1.00 25.32 134 PHE A N 1
ATOM 985 C CA . PHE A 1 134 ? 1.234 29.356 164.232 1.00 26.86 134 PHE A CA 1
ATOM 986 C C . PHE A 1 134 ? 1.555 29.901 162.847 1.00 27.34 134 PHE A C 1
ATOM 987 O O . PHE A 1 134 ? 1.374 29.218 161.827 1.00 28.20 134 PHE A O 1
ATOM 995 N N . GLY A 1 135 ? 2.023 31.142 162.815 1.00 28.79 135 GLY A N 1
ATOM 996 C CA . GLY A 1 135 ? 2.375 31.753 161.551 1.00 28.63 135 GLY A CA 1
ATOM 997 C C . GLY A 1 135 ? 3.800 32.285 161.495 1.00 29.23 135 GLY A C 1
ATOM 998 O O . GLY A 1 135 ? 4.256 32.988 162.400 1.00 26.26 135 GLY A O 1
ATOM 999 N N . GLN A 1 136 ? 4.525 31.894 160.454 1.00 30.13 136 GLN A N 1
ATOM 1000 C CA . GLN A 1 136 ? 5.876 32.386 160.239 1.00 33.40 136 GLN A CA 1
ATOM 1001 C C . GLN A 1 136 ? 5.803 33.029 158.850 1.00 35.44 136 GLN A C 1
ATOM 1002 O O . GLN A 1 136 ? 5.966 32.367 157.820 1.00 36.80 136 GLN A O 1
ATOM 1008 N N . VAL A 1 137 ? 5.562 34.331 158.825 1.00 36.19 137 VAL A N 1
ATOM 1009 C CA . VAL A 1 137 ? 5.419 35.064 157.572 1.00 38.42 137 VAL A CA 1
ATOM 1010 C C . VAL A 1 137 ? 6.248 36.342 157.564 1.00 41.25 137 VAL A C 1
ATOM 1011 O O . VAL A 1 137 ? 6.896 36.680 158.560 1.00 41.64 137 VAL A O 1
ATOM 1015 N N . SER A 1 138 ? 6.228 37.044 156.433 1.00 41.77 138 SER A N 1
ATOM 1016 C CA . SER A 1 138 ? 6.941 38.307 156.320 1.00 41.93 138 SER A CA 1
ATOM 1017 C C . SER A 1 138 ? 6.078 39.351 157.022 1.00 41.25 138 SER A C 1
ATOM 1018 O O . SER A 1 138 ? 4.846 39.232 157.063 1.00 40.59 138 SER A O 1
ATOM 1021 N N . PRO A 1 139 ? 6.712 40.382 157.589 1.00 42.32 139 PRO A N 1
ATOM 1022 C CA . PRO A 1 139 ? 6.007 41.457 158.292 1.00 43.29 139 PRO A CA 1
ATOM 1023 C C . PRO A 1 139 ? 4.924 42.111 157.442 1.00 45.67 139 PRO A C 1
ATOM 1024 O O . PRO A 1 139 ? 3.968 42.681 157.974 1.00 46.01 139 PRO A O 1
ATOM 1036 N N . ASP A 1 141 ? 2.921 40.519 155.556 1.00 44.94 141 ASP A N 1
ATOM 1037 C CA . ASP A 1 141 ? 1.783 39.606 155.512 1.00 41.78 141 ASP A CA 1
ATOM 1038 C C . ASP A 1 141 ? 1.064 39.456 156.859 1.00 40.48 141 ASP A C 1
ATOM 1039 O O . ASP A 1 141 ? -0.003 38.844 156.926 1.00 39.11 141 ASP A O 1
ATOM 1044 N N . LEU A 1 142 ? 1.630 40.029 157.922 1.00 40.15 142 LEU A N 1
ATOM 1045 C CA . LEU A 1 142 ? 1.058 39.873 159.259 1.00 39.48 142 LEU A CA 1
ATOM 1046 C C . LEU A 1 142 ? -0.394 40.231 159.457 1.00 39.93 142 LEU A C 1
ATOM 1047 O O . LEU A 1 142 ? -1.167 39.431 159.997 1.00 40.66 142 LEU A O 1
ATOM 1052 N N . LYS A 1 143 ? -0.757 41.420 159.004 1.00 38.96 143 LYS A N 1
ATOM 1053 C CA . LYS A 1 143 ? -2.117 41.903 159.110 1.00 39.51 143 LYS A CA 1
ATOM 1054 C C . LYS A 1 143 ? -3.068 40.971 158.364 1.00 39.15 143 LYS A C 1
ATOM 1055 O O . LYS A 1 143 ? -4.116 40.575 158.884 1.00 4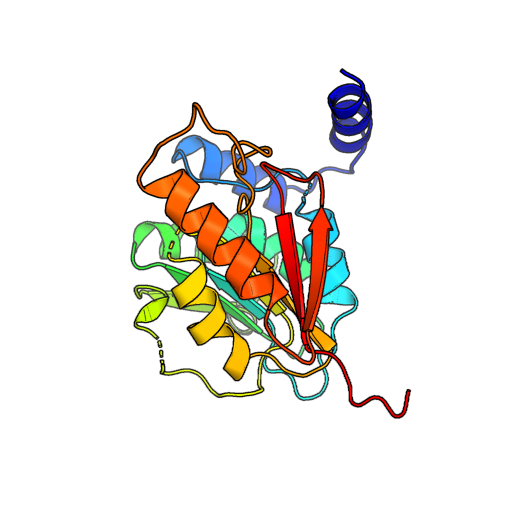0.10 143 LYS A O 1
ATOM 1061 N N . ALA A 1 144 ? -2.700 40.623 157.138 1.00 39.14 144 ALA A N 1
ATOM 1062 C CA . ALA A 1 144 ? -3.530 39.752 156.316 1.00 38.68 144 ALA A CA 1
ATOM 1063 C C . ALA A 1 144 ? -3.670 38.382 156.968 1.00 38.00 144 ALA A C 1
ATOM 1064 O O . ALA A 1 144 ? -4.731 37.759 156.900 1.00 38.66 144 ALA A O 1
ATOM 1066 N N . LEU A 1 145 ? -2.602 37.918 157.611 1.00 37.83 145 LEU A N 1
ATOM 1067 C CA . LEU A 1 145 ? -2.646 36.621 158.263 1.00 37.23 145 LEU A CA 1
ATOM 1068 C C . LEU A 1 145 ? -3.621 36.667 159.451 1.00 37.14 145 LEU A C 1
ATOM 1069 O O . LEU A 1 145 ? -4.358 35.707 159.691 1.00 36.62 145 LEU A O 1
ATOM 1074 N N . VAL A 1 146 ? -3.629 37.782 160.184 1.00 37.71 146 VAL A N 1
ATOM 1075 C CA . VAL A 1 146 ? -4.521 37.956 161.337 1.00 37.17 146 VAL A CA 1
ATOM 1076 C C . VAL A 1 146 ? -5.980 37.944 160.885 1.00 38.38 146 VAL A C 1
ATOM 1077 O O . VAL A 1 146 ? -6.835 37.306 161.498 1.00 37.63 146 VAL A O 1
ATOM 1081 N N . ASP A 1 147 ? -6.256 38.672 159.807 1.00 39.95 147 ASP A N 1
ATOM 1082 C CA . ASP A 1 147 ? -7.606 38.754 159.260 1.00 38.92 147 ASP A CA 1
ATOM 1083 C C . ASP A 1 147 ? -8.037 37.403 158.725 1.00 38.35 147 ASP A C 1
ATOM 1084 O O . ASP A 1 147 ? -9.206 37.036 158.812 1.00 42.00 147 ASP A O 1
ATOM 1089 N N . ALA A 1 148 ? -7.085 36.658 158.171 1.00 36.95 148 ALA A N 1
ATOM 1090 C CA . ALA A 1 148 ? -7.374 35.335 157.625 1.00 34.18 148 ALA A CA 1
ATOM 1091 C C . ALA A 1 148 ? -7.538 34.295 158.726 1.00 34.08 148 ALA A C 1
ATOM 1092 O O . ALA A 1 148 ? -8.441 33.463 158.683 1.00 31.80 148 ALA A O 1
ATOM 1094 N N . ALA A 1 149 ? -6.658 34.343 159.716 1.00 33.69 149 ALA A N 1
ATOM 1095 C CA . ALA A 1 149 ? -6.696 33.377 160.798 1.00 33.43 149 ALA A CA 1
ATOM 1096 C C . ALA A 1 149 ? -7.799 33.579 161.834 1.00 33.55 149 ALA A C 1
ATOM 1097 O O . ALA A 1 149 ? -8.396 32.609 162.312 1.00 34.44 149 ALA A O 1
ATOM 1099 N N . TRP A 1 150 ? -8.088 34.830 162.172 1.00 35.02 150 TRP A N 1
ATOM 1100 C CA . TRP A 1 150 ? -9.084 35.104 163.208 1.00 35.52 150 TRP A CA 1
ATOM 1101 C C . TRP A 1 150 ? -10.392 34.341 163.089 1.00 36.07 150 TRP A C 1
ATOM 1102 O O . TRP A 1 150 ? -10.829 33.698 164.051 1.00 36.77 150 TRP A O 1
ATOM 1113 N N . PRO A 1 151 ? -11.030 34.386 161.912 1.00 36.28 151 PRO A N 1
ATOM 1114 C CA . PRO A 1 151 ? -12.297 33.668 161.748 1.00 36.18 151 PRO A CA 1
ATOM 1115 C C . PRO A 1 151 ? -12.183 32.164 161.992 1.00 34.50 151 PRO A C 1
ATOM 1116 O O . PRO A 1 151 ? -13.130 31.534 162.451 1.00 34.71 151 PRO A O 1
ATOM 1120 N N . LEU A 1 152 ? -11.022 31.593 161.679 1.00 34.79 152 LEU A N 1
ATOM 1121 C CA . LEU A 1 152 ? -10.801 30.153 161.836 1.00 35.06 152 LEU A CA 1
ATOM 1122 C C . LEU A 1 152 ? -10.602 29.733 163.289 1.00 34.90 152 LEU A C 1
ATOM 1123 O O . LEU A 1 152 ? -10.874 28.596 163.669 1.00 35.83 152 LEU A O 1
ATOM 1128 N N . LEU A 1 153 ? -10.130 30.668 164.101 1.00 36.20 153 LEU A N 1
ATOM 1129 C CA . LEU A 1 153 ? -9.865 30.413 165.514 1.00 35.55 153 LEU A CA 1
ATOM 1130 C C . LEU A 1 153 ? -11.086 30.273 166.380 1.00 35.15 153 LEU A C 1
ATOM 1131 O O . LEU A 1 153 ? -12.043 31.021 166.223 1.00 36.38 153 LEU A O 1
ATOM 1136 N N . ARG A 1 154 ? -11.058 29.310 167.296 1.00 36.30 154 ARG A N 1
ATOM 1137 C CA . ARG A 1 154 ? -12.162 29.145 168.232 1.00 36.51 154 ARG A CA 1
ATOM 1138 C C . ARG A 1 154 ? -11.818 30.000 169.474 1.00 36.76 154 ARG A C 1
ATOM 1139 O O . ARG A 1 154 ? -10.651 30.379 169.676 1.00 33.72 154 ARG A O 1
ATOM 1147 N N . ARG A 1 155 ? -12.823 30.308 170.295 1.00 37.44 155 ARG A N 1
ATOM 1148 C CA . ARG A 1 155 ? -12.610 31.086 171.514 1.00 37.17 155 ARG A CA 1
ATOM 1149 C C . ARG A 1 155 ? -11.747 30.192 172.403 1.00 35.22 155 ARG A C 1
ATOM 1150 O O . ARG A 1 155 ? -11.978 28.975 172.493 1.00 36.48 155 ARG A O 1
ATOM 1158 N N . GLY A 1 156 ? -10.764 30.799 173.062 1.00 32.13 156 GLY A N 1
ATOM 1159 C CA . GLY A 1 156 ? -9.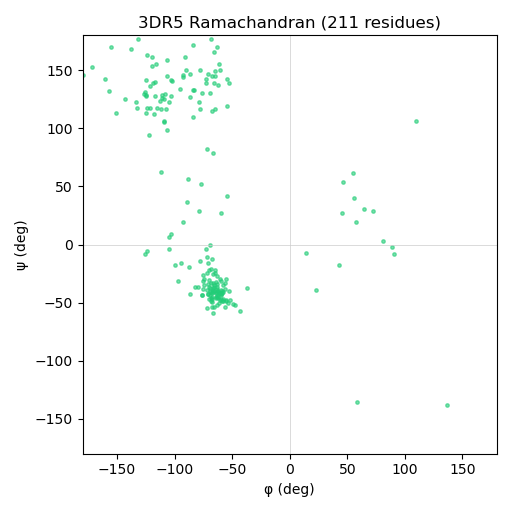822 30.049 173.880 1.00 30.79 156 GLY A CA 1
ATOM 1160 C C . GLY A 1 156 ? -8.670 29.644 172.940 1.00 29.86 156 GLY A C 1
ATOM 1161 O O . GLY A 1 156 ? -7.673 29.034 173.361 1.00 28.96 156 GLY A O 1
ATOM 1162 N N . GLY A 1 157 ? -8.795 30.009 171.657 1.00 28.58 157 GLY A N 1
ATOM 1163 C CA . GLY A 1 157 ? -7.783 29.685 170.652 1.00 26.53 157 GLY A CA 1
ATOM 1164 C C . GLY A 1 157 ? -6.719 30.750 170.521 1.00 26.35 157 GLY A C 1
ATOM 1165 O O . GLY A 1 157 ? -6.981 31.934 170.724 1.00 26.49 157 GLY A O 1
ATOM 1166 N N . ALA A 1 158 ? -5.517 30.330 170.143 1.00 26.28 158 ALA A N 1
ATOM 1167 C CA . ALA A 1 158 ? -4.402 31.253 170.021 1.00 26.53 158 ALA A CA 1
ATOM 1168 C C . ALA A 1 158 ? -3.752 31.338 168.663 1.00 27.37 158 ALA A C 1
ATOM 1169 O O . ALA A 1 158 ? -3.498 30.317 168.023 1.00 27.64 158 ALA A O 1
ATOM 1171 N N . LEU A 1 159 ? -3.468 32.568 168.245 1.00 28.32 159 LEU A N 1
ATOM 1172 C CA . LEU A 1 159 ? -2.747 32.823 167.013 1.00 28.11 159 LEU A CA 1
ATOM 1173 C C . LEU A 1 159 ? -1.342 33.223 167.503 1.00 27.21 159 LEU A C 1
ATOM 1174 O O . LEU A 1 159 ? -1.189 34.162 168.296 1.00 26.79 159 LEU A O 1
ATOM 1179 N N . VAL A 1 160 ? -0.322 32.501 167.047 1.00 25.88 160 VAL A N 1
ATOM 1180 C CA . VAL A 1 160 ? 1.064 32.772 167.428 1.00 24.79 160 VAL A CA 1
ATOM 1181 C C . VAL A 1 160 ? 1.858 33.296 166.232 1.00 27.75 160 VAL A C 1
ATOM 1182 O O . VAL A 1 160 ? 2.033 32.591 165.232 1.00 26.63 160 VAL A O 1
ATOM 1186 N N . LEU A 1 161 ? 2.338 34.537 166.340 1.00 29.92 161 LEU A N 1
ATOM 1187 C CA . LEU A 1 161 ? 3.088 35.183 165.258 1.00 31.39 161 LEU A CA 1
ATOM 1188 C C . LEU A 1 161 ? 4.569 35.347 165.580 1.00 33.08 161 LEU A C 1
ATOM 1189 O O . LEU A 1 161 ? 4.957 36.203 166.376 1.00 32.56 161 LEU A O 1
ATOM 1194 N N . ALA A 1 162 ? 5.394 34.522 164.946 1.00 33.46 162 ALA A N 1
ATOM 1195 C CA . ALA A 1 162 ? 6.841 34.557 165.155 1.00 35.04 162 ALA A CA 1
ATOM 1196 C C . ALA A 1 162 ? 7.519 35.821 164.628 1.00 36.17 162 ALA A C 1
ATOM 1197 O O . ALA A 1 162 ? 7.108 36.373 163.604 1.00 36.48 162 ALA A O 1
ATOM 1199 N N . ASP A 1 163 ? 8.559 36.260 165.343 1.00 35.67 163 ASP A N 1
ATOM 1200 C CA . ASP A 1 163 ? 9.367 37.428 164.980 1.00 35.23 163 ASP A CA 1
ATOM 1201 C C . ASP A 1 163 ? 8.577 38.664 164.556 1.00 34.80 163 ASP A C 1
ATOM 1202 O O . ASP A 1 163 ? 9.082 39.491 163.803 1.00 37.18 163 ASP A O 1
ATOM 1207 N N . ALA A 1 164 ? 7.352 38.800 165.048 1.00 34.25 164 ALA A N 1
ATOM 1208 C CA . ALA A 1 164 ? 6.485 39.911 164.677 1.00 35.10 164 ALA A CA 1
ATOM 1209 C C . ALA A 1 164 ? 6.843 41.287 165.218 1.00 37.45 164 ALA A C 1
ATOM 1210 O O . ALA A 1 164 ? 6.275 42.297 164.783 1.00 36.35 164 ALA A O 1
ATOM 1212 N N . LEU A 1 165 ? 7.782 41.327 166.155 1.00 38.68 165 LEU A N 1
ATOM 1213 C CA . LEU A 1 165 ? 8.179 42.576 166.783 1.00 41.51 165 LEU A CA 1
ATOM 1214 C C . LEU A 1 165 ? 9.527 43.091 166.299 1.00 43.63 165 LEU A C 1
ATOM 1215 O O . LEU A 1 165 ? 9.965 44.174 166.688 1.00 44.67 165 LEU A O 1
ATOM 1220 N N . LEU A 1 166 ? 10.172 42.306 165.446 1.00 46.20 166 LEU A N 1
ATOM 1221 C CA . LEU A 1 166 ? 11.477 42.650 164.900 1.00 47.74 166 LEU A CA 1
ATOM 1222 C C . LEU A 1 166 ? 12.459 43.155 165.952 1.00 49.34 166 LEU A C 1
ATOM 1223 O O . LEU A 1 166 ? 13.031 44.241 165.822 1.00 48.89 166 LEU A O 1
ATOM 1228 N N . ASP A 1 167 ? 12.632 42.357 167.004 1.00 51.27 167 ASP A N 1
ATOM 1229 C CA . ASP A 1 167 ? 13.570 42.673 168.073 1.00 52.31 167 ASP A CA 1
ATOM 1230 C C . ASP A 1 167 ? 13.333 44.014 168.764 1.00 53.19 167 ASP A C 1
ATOM 1231 O O . ASP A 1 167 ? 14.231 44.548 169.422 1.00 53.46 167 ASP A O 1
ATOM 1236 N N . GLY A 1 168 ? 12.123 44.545 168.614 1.00 54.04 168 GLY A N 1
ATOM 1237 C CA . GLY A 1 168 ? 11.793 45.823 169.209 1.00 56.23 168 GLY A CA 1
ATOM 1238 C C . GLY A 1 168 ? 12.089 46.953 168.235 1.00 58.04 168 GLY A C 1
ATOM 1239 O O . GLY A 1 168 ? 11.750 48.110 168.482 1.00 57.65 168 GLY A O 1
ATOM 1240 N N . THR A 1 169 ? 12.735 46.611 167.124 1.00 59.91 169 THR A N 1
ATOM 1241 C CA . THR A 1 169 ? 13.095 47.571 166.079 1.00 61.31 169 THR A CA 1
ATOM 1242 C C . THR A 1 169 ? 12.033 48.640 165.864 1.00 62.28 169 THR A C 1
ATOM 1243 O O . THR A 1 169 ? 12.365 49.803 165.619 1.00 63.59 169 THR A O 1
ATOM 1247 N N . ILE A 1 170 ? 10.762 48.250 165.954 1.00 63.65 170 ILE A N 1
ATOM 1248 C CA . ILE A 1 170 ? 9.677 49.198 165.728 1.00 65.26 170 ILE A CA 1
ATOM 1249 C C . ILE A 1 170 ? 9.646 50.344 166.743 1.00 67.56 170 ILE A C 1
ATOM 1250 O O . ILE A 1 170 ? 10.360 50.315 167.740 1.00 67.27 170 ILE A O 1
ATOM 1255 N N . ALA A 1 171 ? 8.815 51.349 166.477 1.00 71.03 171 ALA A N 1
ATOM 1256 C CA . ALA A 1 171 ? 8.732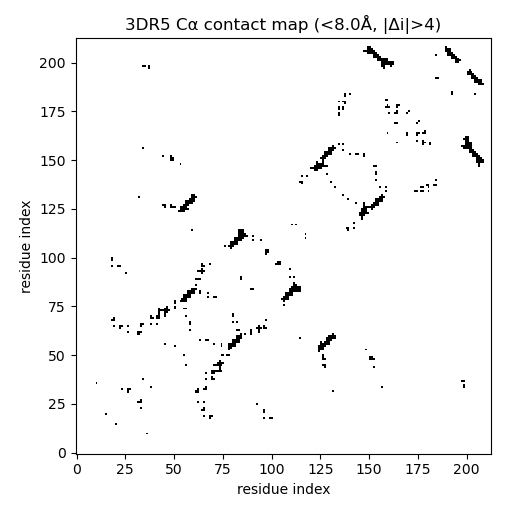 52.562 167.298 1.00 74.04 171 ALA A CA 1
ATOM 1257 C C . ALA A 1 171 ? 10.147 53.153 167.376 1.00 76.78 171 ALA A C 1
ATOM 1258 O O . ALA A 1 171 ? 10.730 53.279 168.460 1.00 77.43 171 ALA A O 1
ATOM 1260 N N . ASP A 1 172 ? 10.699 53.525 166.223 1.00 79.39 172 ASP A N 1
ATOM 1261 C CA . ASP A 1 172 ? 12.045 54.097 166.162 1.00 81.44 172 ASP A CA 1
ATOM 1262 C C . ASP A 1 172 ? 12.123 55.050 164.972 1.00 82.22 172 ASP A C 1
ATOM 1263 O O . ASP A 1 172 ? 12.056 54.625 163.819 1.00 83.14 172 ASP A O 1
ATOM 1268 N N . GLN A 1 173 ? 12.282 56.336 165.262 1.00 82.92 173 GLN A N 1
ATOM 1269 C CA . GLN A 1 173 ? 12.352 57.356 164.224 1.00 83.98 173 GLN A CA 1
ATOM 1270 C C . GLN A 1 173 ? 13.324 57.023 163.106 1.00 83.45 173 GLN A C 1
ATOM 1271 O O . GLN A 1 173 ? 12.969 57.063 161.933 1.00 83.90 173 GLN A O 1
ATOM 1277 N N . THR A 1 174 ? 14.550 56.679 163.477 1.00 82.77 174 THR A N 1
ATOM 1278 C CA . THR A 1 174 ? 15.575 56.341 162.498 1.00 82.11 174 THR A CA 1
ATOM 1279 C C . THR A 1 174 ? 15.135 55.223 161.573 1.00 81.93 174 THR A C 1
ATOM 1280 O O . THR A 1 174 ? 15.240 55.333 160.348 1.00 81.65 174 THR A O 1
ATOM 1284 N N . ARG A 1 175 ? 14.620 54.155 162.170 1.00 81.42 175 ARG A N 1
ATOM 1285 C CA . ARG A 1 175 ? 14.203 52.990 161.400 1.00 80.76 175 ARG A CA 1
ATOM 1286 C C . ARG A 1 175 ? 13.016 53.134 160.457 1.00 80.26 175 ARG A C 1
ATOM 1287 O O . ARG A 1 175 ? 11.901 52.742 160.806 1.00 80.41 175 ARG A O 1
ATOM 1295 N N . LYS A 1 176 ? 13.252 53.728 159.283 1.00 79.32 176 LYS A N 1
ATOM 1296 C CA . LYS A 1 176 ? 12.200 53.819 158.277 1.00 77.64 176 LYS A CA 1
ATOM 1297 C C . LYS A 1 176 ? 12.482 52.544 157.460 1.00 76.67 176 LYS A C 1
ATOM 1298 O O . LYS A 1 176 ? 13.654 52.147 157.250 1.00 76.95 176 LYS A O 1
ATOM 1300 N N . ASP A 1 177 ? 11.419 51.901 156.986 1.00 73.97 177 ASP A N 1
ATOM 1301 C CA . ASP A 1 177 ? 11.555 50.614 156.296 1.00 71.10 177 ASP A CA 1
ATOM 1302 C C . ASP A 1 177 ? 10.173 50.140 155.855 1.00 69.68 177 ASP A C 1
ATOM 1303 O O . ASP A 1 177 ? 9.176 50.354 156.551 1.00 69.25 177 ASP A O 1
ATOM 1308 N N . ARG A 1 178 ? 10.122 49.464 154.716 1.00 67.48 178 ARG A N 1
ATOM 1309 C CA . ARG A 1 178 ? 8.873 48.908 154.231 1.00 65.11 178 ARG A CA 1
ATOM 1310 C C . ARG A 1 178 ? 8.368 47.952 155.319 1.00 62.93 178 ARG A C 1
ATOM 1311 O O . ARG A 1 178 ? 7.205 47.995 155.716 1.00 61.37 178 ARG A O 1
ATOM 1313 N N . ASP A 1 179 ? 9.258 47.081 155.789 1.00 61.40 179 ASP A N 1
ATOM 1314 C CA . ASP A 1 179 ? 8.914 46.072 156.785 1.00 61.31 179 ASP A CA 1
ATOM 1315 C C . ASP A 1 179 ? 8.565 46.570 158.176 1.00 61.77 179 ASP A C 1
ATOM 1316 O O . ASP A 1 179 ? 7.499 46.240 158.708 1.00 62.54 179 ASP A O 1
ATOM 1321 N N . THR A 1 180 ? 9.457 47.362 158.756 1.00 61.26 180 THR A N 1
ATOM 1322 C CA . THR A 1 180 ? 9.238 47.899 160.085 1.00 60.59 180 THR A CA 1
ATOM 1323 C C . THR A 1 180 ? 7.871 48.589 160.156 1.00 59.22 180 THR A C 1
ATOM 1324 O O . THR A 1 180 ? 7.154 48.475 161.156 1.00 59.51 180 THR A O 1
ATOM 1328 N N . GLN A 1 181 ? 7.517 49.301 159.089 1.00 57.42 181 GLN A N 1
ATOM 1329 C CA . GLN A 1 181 ? 6.250 50.026 159.021 1.00 56.34 181 GLN A CA 1
ATOM 1330 C C . GLN A 1 181 ? 5.053 49.083 158.956 1.00 54.30 181 GLN A C 1
ATOM 1331 O O . GLN A 1 181 ? 3.980 49.394 159.486 1.00 55.01 181 GLN A O 1
ATOM 1337 N N . ALA A 1 182 ? 5.241 47.936 158.308 1.00 52.30 182 ALA A N 1
ATOM 1338 C CA . ALA A 1 182 ? 4.177 46.945 158.188 1.00 51.70 182 ALA A CA 1
ATOM 1339 C C . ALA A 1 182 ? 4.042 46.221 159.534 1.00 49.61 182 ALA A C 1
ATOM 1340 O O . ALA A 1 182 ? 2.929 45.999 160.011 1.00 48.87 182 ALA A O 1
ATOM 1342 N N . ALA A 1 183 ? 5.175 45.864 160.141 1.00 47.78 183 ALA A N 1
ATOM 1343 C CA . ALA A 1 183 ? 5.170 45.196 161.439 1.00 49.10 183 ALA A CA 1
ATOM 1344 C C . ALA A 1 183 ? 4.535 46.152 162.474 1.00 50.05 183 ALA A C 1
ATOM 1345 O O . ALA A 1 183 ? 3.764 45.721 163.333 1.00 49.60 183 ALA A O 1
ATOM 1347 N N . ARG A 1 184 ? 4.849 47.448 162.392 1.00 51.31 184 ARG A N 1
ATOM 1348 C CA . ARG A 1 184 ? 4.283 48.433 163.319 1.00 52.65 184 ARG A CA 1
ATOM 1349 C C . ARG A 1 184 ? 2.760 48.504 163.162 1.00 53.41 184 ARG A C 1
ATOM 1350 O O . ARG A 1 184 ? 2.031 48.534 164.157 1.00 53.91 184 ARG A O 1
ATOM 1358 N N . ASP A 1 185 ? 2.280 48.532 161.917 1.00 53.41 185 ASP A N 1
ATOM 1359 C CA . ASP A 1 185 ? 0.838 48.596 161.664 1.00 54.19 185 ASP A CA 1
ATOM 1360 C C . ASP A 1 185 ? 0.141 47.321 162.135 1.00 52.11 185 ASP A C 1
ATOM 1361 O O . ASP A 1 185 ? -0.988 47.361 162.637 1.00 51.76 185 ASP A O 1
ATOM 1366 N N . ALA A 1 186 ? 0.817 46.189 161.972 1.00 50.23 186 ALA A N 1
ATOM 1367 C CA . ALA A 1 186 ? 0.269 44.908 162.407 1.00 48.60 186 ALA A CA 1
ATOM 1368 C C . ALA A 1 186 ? 0.097 44.960 163.936 1.00 46.32 186 ALA A C 1
ATOM 1369 O O . ALA A 1 186 ? -0.975 44.666 164.459 1.00 45.88 186 ALA A O 1
ATOM 1371 N N . ASP A 1 187 ? 1.157 45.336 164.646 1.00 45.93 187 ASP A N 1
ATOM 1372 C CA . ASP A 1 187 ? 1.121 45.421 166.106 1.00 46.57 187 ASP A CA 1
ATOM 1373 C C . ASP A 1 187 ? -0.020 46.353 166.537 1.00 46.63 187 ASP A C 1
ATOM 1374 O O . ASP A 1 187 ? -0.879 45.975 167.341 1.00 46.91 187 ASP A O 1
ATOM 1379 N N . GLU A 1 188 ? -0.024 47.571 166.001 1.00 46.68 188 GLU A N 1
ATOM 1380 C CA . GLU A 1 188 ? -1.064 48.545 166.320 1.00 46.47 188 GLU A CA 1
ATOM 1381 C C . GLU A 1 188 ? -2.450 47.988 165.972 1.00 45.29 188 GLU A C 1
ATOM 1382 O O . GLU A 1 188 ? -3.409 48.177 166.717 1.00 44.23 188 GLU A O 1
ATOM 1388 N N . TYR A 1 189 ? -2.552 47.304 164.835 1.00 44.78 189 TYR A N 1
ATOM 1389 C CA . TYR A 1 189 ? -3.822 46.712 164.409 1.00 43.79 189 TYR A CA 1
ATOM 1390 C C . TYR A 1 189 ? -4.226 45.571 165.343 1.00 42.73 189 TYR A C 1
ATOM 1391 O O . TYR A 1 189 ? -5.385 45.467 165.753 1.00 43.44 189 TYR A O 1
ATOM 1400 N N . ILE A 1 190 ? -3.268 44.710 165.676 1.00 41.78 190 ILE A N 1
ATOM 1401 C CA . ILE A 1 190 ? -3.536 43.587 166.562 1.00 39.45 190 ILE A CA 1
ATOM 1402 C C . ILE A 1 190 ? -4.024 44.084 167.931 1.00 39.67 190 ILE A C 1
ATOM 1403 O O . ILE A 1 190 ? -4.950 43.518 168.511 1.00 38.60 190 ILE A O 1
ATOM 1408 N N . ARG A 1 191 ? -3.404 45.142 168.445 1.00 40.01 191 ARG A N 1
ATOM 1409 C CA . ARG A 1 191 ? -3.792 45.684 169.743 1.00 43.13 191 ARG A CA 1
ATOM 1410 C C . ARG A 1 191 ? -5.132 46.419 169.725 1.00 44.80 191 ARG A C 1
ATOM 1411 O O . ARG A 1 191 ? -5.630 46.842 170.766 1.00 44.64 191 ARG A O 1
ATOM 1419 N N . SER A 1 192 ? -5.725 46.543 168.543 1.00 45.68 1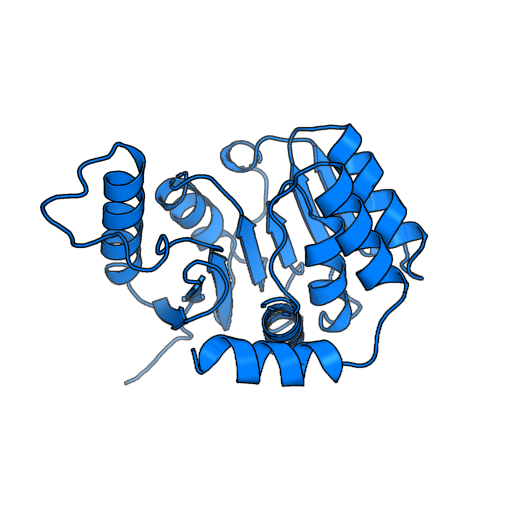92 SER A N 1
ATOM 1420 C CA . SER A 1 192 ? -6.994 47.240 168.393 1.00 46.18 192 SER A CA 1
ATOM 1421 C C . SER A 1 192 ? -8.188 46.294 168.323 1.00 46.25 192 SER A C 1
ATOM 1422 O O . SER A 1 192 ? -9.328 46.721 168.519 1.00 46.21 192 SER A O 1
ATOM 1425 N N . ILE A 1 193 ? -7.944 45.015 168.046 1.00 47.19 193 ILE A N 1
ATOM 1426 C CA . ILE A 1 193 ? -9.054 44.092 167.912 1.00 46.69 193 ILE A CA 1
ATOM 1427 C C . ILE A 1 193 ? -9.698 43.766 169.246 1.00 45.97 193 ILE A C 1
ATOM 1428 O O . ILE A 1 193 ? -9.027 43.638 170.263 1.00 45.13 193 ILE A O 1
ATOM 1433 N N . GLU A 1 194 ? -11.020 43.641 169.220 1.00 46.10 194 GLU A N 1
ATOM 1434 C CA . GLU A 1 194 ? -11.803 43.405 170.419 1.00 46.72 194 GLU A CA 1
ATOM 1435 C C . GLU A 1 194 ? -12.074 41.944 170.734 1.00 45.13 194 GLU A C 1
ATOM 1436 O O . GLU A 1 194 ? -12.243 41.126 169.834 1.00 44.75 194 GLU A O 1
ATOM 1442 N N . GLY A 1 195 ? -12.123 41.631 172.022 1.00 42.68 195 GLY A N 1
ATOM 1443 C CA . GLY A 1 195 ? -12.355 40.262 172.422 1.00 41.19 195 GLY A CA 1
ATOM 1444 C C . GLY A 1 195 ? -11.115 39.427 172.149 1.00 38.96 195 GLY A C 1
ATOM 1445 O O . GLY A 1 195 ? -11.204 38.228 171.879 1.00 38.68 195 GLY A O 1
ATOM 1446 N N . ALA A 1 196 ? -9.949 40.069 172.193 1.00 37.97 196 ALA A N 1
ATOM 1447 C CA . ALA A 1 196 ? -8.669 39.386 171.968 1.00 38.03 196 ALA A CA 1
ATOM 1448 C C . ALA A 1 196 ? -7.746 39.616 173.142 1.00 38.17 196 ALA A C 1
ATOM 1449 O O . ALA A 1 196 ? -7.723 40.713 173.714 1.00 39.15 196 ALA A O 1
ATOM 1451 N N . HIS A 1 197 ? -6.990 38.587 173.518 1.00 36.67 197 HIS A N 1
ATOM 1452 C CA . HIS A 1 197 ? -5.979 38.759 174.559 1.00 34.86 197 HIS A CA 1
ATOM 1453 C C . HIS A 1 197 ? -4.672 38.817 173.766 1.00 34.12 197 HIS A C 1
ATOM 1454 O O . HIS A 1 197 ? -4.383 37.946 172.928 1.00 34.95 197 HIS A O 1
ATOM 1461 N N . VAL A 1 198 ? -3.887 39.856 174.006 1.00 32.85 198 VAL A N 1
ATOM 1462 C CA . VAL A 1 198 ? -2.614 40.026 173.315 1.00 31.44 198 VAL A CA 1
ATOM 1463 C C . VAL A 1 198 ? -1.459 39.870 174.291 1.00 31.83 198 VAL A C 1
ATOM 1464 O O . VAL A 1 198 ? -1.404 40.553 175.311 1.00 33.09 198 VAL A O 1
ATOM 1468 N N . ALA A 1 199 ? -0.555 38.942 173.991 1.00 31.03 199 ALA A N 1
ATOM 1469 C CA . ALA A 1 199 ? 0.623 38.735 174.820 1.00 30.46 199 ALA A CA 1
ATOM 1470 C C . ALA A 1 199 ? 1.808 38.865 173.865 1.00 30.64 199 ALA A C 1
ATOM 1471 O O . ALA A 1 199 ? 1.832 38.228 172.812 1.00 30.97 199 ALA A O 1
ATOM 1473 N N . ARG A 1 200 ? 2.775 39.707 174.212 1.00 30.50 200 ARG A N 1
ATOM 1474 C CA . ARG A 1 200 ? 3.949 39.902 173.383 1.00 31.66 200 ARG A CA 1
ATOM 1475 C C . ARG A 1 200 ? 5.137 39.535 174.265 1.00 32.61 200 ARG A C 1
ATOM 1476 O O . ARG A 1 200 ? 5.411 40.170 175.282 1.00 33.33 200 ARG A O 1
ATOM 1484 N N . LEU A 1 201 ? 5.848 38.501 173.837 1.00 31.75 201 LEU A N 1
ATOM 1485 C CA . LEU A 1 201 ? 6.921 37.919 174.608 1.00 31.41 201 LEU A CA 1
ATOM 1486 C C . LEU A 1 201 ? 8.335 37.984 174.037 1.00 31.43 201 LEU A C 1
ATOM 1487 O O . LEU A 1 201 ? 8.513 38.065 172.835 1.00 31.82 201 LEU A O 1
ATOM 1492 N N . PRO A 1 202 ? 9.352 37.925 174.917 1.00 30.80 202 PRO A N 1
ATOM 1493 C CA . PRO A 1 202 ? 10.767 37.978 174.532 1.00 30.32 202 PRO A CA 1
ATOM 1494 C C . PRO A 1 202 ? 11.335 36.677 173.954 1.00 30.34 202 PRO A C 1
ATOM 1495 O O . PRO A 1 202 ? 12.359 36.191 174.416 1.00 30.23 202 PRO A O 1
ATOM 1499 N N . LEU A 1 203 ? 10.667 36.118 172.952 1.00 30.48 203 LEU A N 1
ATOM 1500 C CA . LEU A 1 203 ? 11.123 34.883 172.314 1.00 30.84 203 LEU A CA 1
ATOM 1501 C C . LEU A 1 203 ? 11.410 35.167 170.839 1.00 31.51 203 LEU A C 1
ATOM 1502 O O . LEU A 1 203 ? 10.659 35.887 170.186 1.00 30.41 203 LEU A O 1
ATOM 1507 N N . GLY A 1 204 ? 12.497 34.596 170.326 1.00 32.37 204 GLY A N 1
ATOM 1508 C CA . GLY A 1 204 ? 12.882 34.847 168.949 1.00 34.19 204 GLY A CA 1
ATOM 1509 C C . GLY A 1 204 ? 13.081 36.350 168.798 1.00 35.62 204 GLY A C 1
ATOM 1510 O O . GLY A 1 204 ? 13.706 36.997 169.647 1.00 35.96 204 GLY A O 1
ATOM 1511 N N . ALA A 1 205 ? 12.557 36.924 167.719 1.00 35.06 205 ALA A N 1
ATOM 1512 C CA . ALA A 1 205 ? 12.671 38.366 167.495 1.00 35.51 205 ALA A CA 1
ATOM 1513 C C . ALA A 1 205 ? 11.446 39.095 168.071 1.00 35.05 205 ALA A C 1
ATOM 1514 O O . ALA A 1 205 ? 11.159 40.235 167.697 1.00 34.58 205 ALA A O 1
ATOM 1516 N N . GLY A 1 206 ? 10.724 38.440 168.978 1.00 35.87 206 GLY A N 1
ATOM 1517 C CA . GLY A 1 206 ? 9.545 39.052 169.571 1.00 34.61 206 GLY A CA 1
ATOM 1518 C C . GLY A 1 206 ? 8.283 38.367 169.082 1.00 35.34 206 GLY A C 1
ATOM 1519 O O . GLY A 1 206 ? 7.853 38.570 167.954 1.00 34.47 206 GLY A O 1
ATOM 1520 N N . LEU A 1 207 ? 7.677 37.575 169.958 1.00 34.79 207 LEU A N 1
ATOM 1521 C CA . LEU A 1 207 ? 6.491 36.801 169.637 1.00 31.42 207 LEU A CA 1
ATOM 1522 C C . LEU A 1 207 ? 5.192 37.467 170.024 1.00 30.81 207 LEU A C 1
ATOM 1523 O O . LEU A 1 207 ? 5.061 37.984 171.123 1.00 31.83 207 LEU A O 1
ATOM 1528 N N . THR A 1 208 ? 4.228 37.466 169.113 1.00 30.32 208 THR A N 1
ATOM 1529 C CA . THR A 1 208 ? 2.928 38.023 169.43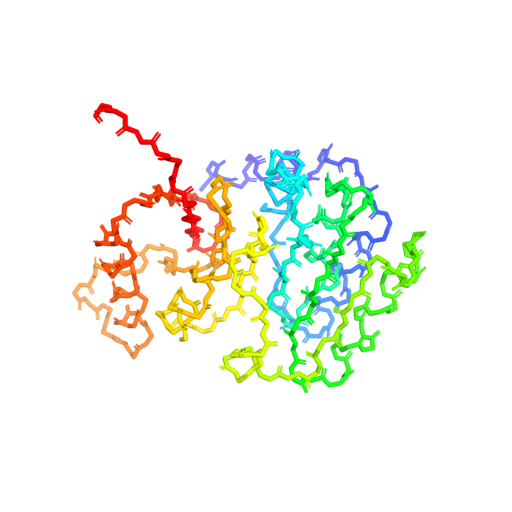9 1.00 28.64 208 THR A CA 1
ATOM 1530 C C . THR A 1 208 ? 1.915 36.888 169.395 1.00 29.95 208 THR A C 1
ATOM 1531 O O . THR A 1 208 ? 1.733 36.237 168.356 1.00 29.31 208 THR A O 1
ATOM 1535 N N . VAL A 1 209 ? 1.290 36.608 170.530 1.00 29.09 209 VAL A N 1
ATOM 1536 C CA . VAL A 1 209 ? 0.264 35.589 170.541 1.00 29.88 209 VAL A CA 1
ATOM 1537 C C . VAL A 1 209 ? -1.036 36.292 170.927 1.00 30.32 209 VAL A C 1
ATOM 1538 O O . VAL A 1 209 ? -1.116 37.033 171.909 1.00 32.33 209 VAL A O 1
ATOM 1542 N N . VAL A 1 210 ? -2.055 36.092 170.111 1.00 30.08 210 VAL A N 1
ATOM 1543 C CA . VAL A 1 210 ? -3.324 36.706 170.372 1.00 30.95 210 VAL A CA 1
ATOM 1544 C C . VAL A 1 210 ? -4.362 35.599 170.439 1.00 31.19 210 VAL A C 1
ATOM 1545 O O . VAL A 1 210 ? -4.602 34.856 169.474 1.00 31.19 210 VAL A O 1
ATOM 1549 N N . THR A 1 211 ? -4.970 35.474 171.610 1.00 31.26 211 THR A N 1
ATOM 1550 C CA . THR A 1 211 ? -5.956 34.445 171.782 1.00 33.16 211 THR A CA 1
ATOM 1551 C C . THR A 1 211 ? -7.354 35.046 171.827 1.00 33.51 211 THR A C 1
ATOM 1552 O O . THR A 1 211 ? -7.553 36.165 172.310 1.00 34.80 211 THR A O 1
ATOM 1556 N N . LYS A 1 212 ? -8.314 34.304 171.283 1.00 33.14 212 LYS A N 1
ATOM 1557 C CA . LYS A 1 212 ? -9.690 34.759 171.217 1.00 32.21 212 LYS A CA 1
ATOM 1558 C C . LYS A 1 212 ? -10.338 34.586 172.574 1.00 33.16 212 LYS A C 1
ATOM 1559 O O . LYS A 1 212 ? -10.486 33.483 173.093 1.00 31.48 212 LYS A O 1
ATOM 1565 N N . ALA A 1 213 ? -10.723 35.710 173.156 1.00 35.52 213 ALA A N 1
ATOM 1566 C CA . ALA A 1 213 ? -11.339 35.718 174.472 1.00 36.71 213 ALA A CA 1
ATOM 1567 C C . ALA A 1 213 ? -12.641 34.939 174.553 1.00 38.53 213 ALA A C 1
ATOM 1568 O O . ALA A 1 213 ? -13.372 34.834 173.570 1.00 39.30 213 ALA A O 1
ATOM 1570 N N . LEU A 1 214 ? -12.919 34.392 175.735 1.00 38.90 214 LEU A N 1
ATOM 1571 C CA . LEU A 1 214 ? -14.169 33.680 175.974 1.00 41.27 214 LEU A CA 1
ATOM 1572 C C . LEU A 1 214 ? -15.179 34.804 176.321 1.00 43.70 214 LEU A C 1
ATOM 1573 O O . LEU A 1 214 ? -14.791 35.973 176.507 1.00 43.51 214 LEU A O 1
ATOM 1578 N N . GLU A 1 215 ? -16.461 34.461 176.428 1.00 47.29 215 GLU A N 1
ATOM 1579 C CA . GLU A 1 215 ? -17.495 35.450 176.752 1.00 51.26 215 GLU A CA 1
ATOM 1580 C C . GLU A 1 215 ? -17.304 35.892 178.200 1.00 52.21 215 GLU A C 1
ATOM 1581 O O . GLU A 1 215 ? -17.171 35.065 179.108 1.00 50.69 215 GLU A O 1
ATOM 1587 N N . HIS A 1 216 ? -17.293 37.203 178.415 1.00 54.60 216 HIS A N 1
ATOM 1588 C CA . HIS A 1 216 ? -17.085 37.736 179.756 1.00 57.36 216 HIS A CA 1
ATOM 1589 C C . HIS A 1 216 ? -18.132 38.727 180.249 1.00 59.80 216 HIS A C 1
ATOM 1590 O O . HIS A 1 216 ? -18.470 39.695 179.575 1.00 59.74 216 HIS A O 1
ATOM 1597 N N . HIS A 1 217 ? -18.637 38.462 181.448 1.00 63.16 217 HIS A N 1
ATOM 1598 C CA . HIS A 1 217 ? -19.618 39.323 182.099 1.00 66.04 217 HIS A CA 1
ATOM 1599 C C . HIS A 1 217 ? -18.899 40.604 182.545 1.00 67.52 217 HIS A C 1
ATOM 1600 O O . HIS A 1 217 ? -19.438 41.705 182.447 1.00 68.60 217 HIS A O 1
ATOM 1607 N N . HIS A 1 218 ? -17.671 40.452 183.036 1.00 68.91 218 HIS A N 1
ATOM 1608 C CA . HIS A 1 218 ? -16.886 41.573 183.561 1.00 69.42 218 HIS A CA 1
ATOM 1609 C C . HIS A 1 218 ? -16.396 42.662 182.606 1.00 69.97 218 HIS A C 1
ATOM 1610 O O . HIS A 1 218 ? -15.332 42.466 181.995 1.00 69.68 218 HIS A O 1
#

InterPro domains:
  IPR002935 Class I-like SAM-dependent O-methyltransferase [PF01596] (63-212)
  IPR002935 Class I-like SAM-dependent O-methyltransferase [PS51682] (1-213)
  IPR029063 S-adenosyl-L-methionine-dependent methyltransferase superfamily [G3DSA:3.40.50.150] (1-213)
  IPR029063 S-adenosyl-L-methionine-dependent methyltransferase superfamily [SSF53335] (35-212)

Secondary structure (DSSP, 8-state):
-HHHHHHHHHHTTSPP-HHHHHHHHHHHHTT-------HHHHHHHHHHS--TT--EEEEESTTHHHHHHHHHHHS-TTSEEEEE-S-HHHHHHHHHHHHHTT--GGGEEEE-S-TTT---S-TT-EEEEEE-----HHHHHHHHHHHEEEEEEEEETTTTGGGT-S-SS---HHHHHHHHHHHHHTT-TTEEEEEESSTT-EEEEEEPPP---

CATH classification: 3.40.50.150

Sequence (213 aa):
NAFEYLRTYVESTTETDAAVARAREDAAEFGLPAPDETGQLLTTLAATTNGNGSTGAIAITPAAGLVGLYILNGLADNTTLTCIDPESEHQRQAKALFREAGYSPSRVRFLLSRPLDVSRLANDSYQLVFGQVSPDLKALVDAAWPLLRRGGALVLADALLDGTIADQTRKDRDTQAARDADEYIRSIEGAHVARLPLGAGLTVVTKALEHHH